Protein AF-A0A7S0RAJ8-F1 (afdb_monomer_lite)

pLDDT: mean 85.37, std 14.45, range [31.2, 98.62]

Structure (mmCIF, N/CA/C/O backbone):
data_AF-A0A7S0RAJ8-F1
#
_entry.id   AF-A0A7S0RAJ8-F1
#
loop_
_atom_site.group_PDB
_atom_site.id
_atom_site.type_symbol
_atom_site.label_atom_id
_atom_site.label_alt_id
_atom_site.label_comp_id
_atom_site.label_asym_id
_atom_site.label_entity_id
_atom_site.label_seq_id
_atom_site.pdbx_PDB_ins_code
_atom_site.Cartn_x
_atom_site.Cartn_y
_atom_site.Cartn_z
_atom_site.occupancy
_atom_site.B_iso_or_equiv
_atom_site.auth_seq_id
_atom_site.auth_comp_id
_atom_site.auth_asym_id
_atom_site.auth_atom_id
_atom_site.pdbx_PDB_model_num
ATOM 1 N N . MET A 1 1 ? -12.291 -31.031 11.682 1.00 34.53 1 MET A N 1
ATOM 2 C CA . MET A 1 1 ? -13.595 -31.138 10.997 1.00 34.53 1 MET A CA 1
ATOM 3 C C . MET A 1 1 ? -14.602 -30.242 11.708 1.00 34.53 1 MET A C 1
ATOM 5 O O . MET A 1 1 ? -15.203 -30.668 12.680 1.00 34.53 1 MET A O 1
ATOM 9 N N . VAL A 1 2 ? -14.742 -28.987 11.273 1.00 31.20 2 VAL A N 1
ATOM 10 C CA . VAL A 1 2 ? -15.948 -28.178 11.531 1.00 31.20 2 VAL A CA 1
ATOM 11 C C . VAL A 1 2 ? -16.591 -28.025 10.159 1.00 31.20 2 VAL A C 1
ATOM 13 O O . VAL A 1 2 ? -16.284 -27.097 9.422 1.00 31.20 2 VAL A O 1
ATOM 16 N N . ALA A 1 3 ? -17.310 -29.070 9.758 1.00 38.75 3 ALA A N 1
ATOM 17 C CA . ALA A 1 3 ? -17.802 -29.277 8.403 1.00 38.75 3 ALA A CA 1
ATOM 18 C C . ALA A 1 3 ? -19.206 -28.671 8.232 1.00 38.75 3 ALA A C 1
ATOM 20 O O . ALA A 1 3 ? -20.048 -28.803 9.119 1.00 38.75 3 ALA A O 1
ATOM 21 N N . GLY A 1 4 ? -19.453 -28.021 7.092 1.00 40.09 4 GLY A N 1
ATOM 22 C CA . GLY A 1 4 ? -20.797 -27.771 6.551 1.00 40.09 4 GLY A CA 1
ATOM 23 C C . GLY A 1 4 ? -21.367 -26.363 6.750 1.00 40.09 4 GLY A C 1
ATOM 24 O O . GLY A 1 4 ? -21.617 -25.659 5.779 1.00 40.09 4 GLY A O 1
ATOM 25 N N . GLY A 1 5 ? -21.551 -25.905 7.992 1.00 51.66 5 GLY A N 1
ATOM 26 C CA . GLY A 1 5 ? -22.474 -24.782 8.255 1.00 51.66 5 GLY A CA 1
ATOM 27 C C . GLY A 1 5 ? -22.057 -23.388 7.750 1.00 51.66 5 GLY A C 1
ATOM 28 O O . GLY A 1 5 ? -22.917 -22.564 7.450 1.00 51.66 5 GLY A O 1
ATOM 29 N N . ARG A 1 6 ? -20.754 -23.082 7.658 1.00 60.41 6 ARG A N 1
ATOM 30 C CA . ARG A 1 6 ? -20.282 -21.761 7.183 1.00 60.41 6 ARG A CA 1
ATOM 31 C C . ARG A 1 6 ? -20.198 -21.671 5.664 1.00 60.41 6 ARG A C 1
ATOM 33 O O . ARG A 1 6 ? -20.529 -20.628 5.113 1.00 60.41 6 ARG A O 1
ATOM 40 N N . GLU A 1 7 ? -19.772 -22.739 5.001 1.00 64.12 7 GLU A N 1
ATOM 41 C CA . GLU A 1 7 ? -19.616 -22.759 3.543 1.00 64.12 7 GLU A CA 1
ATOM 42 C C . GLU A 1 7 ? -20.975 -22.764 2.839 1.00 64.12 7 GLU A C 1
ATOM 44 O O . GLU A 1 7 ? -21.159 -22.017 1.883 1.00 64.12 7 GLU A O 1
ATOM 49 N N . GLU A 1 8 ? -21.965 -23.499 3.356 1.00 68.19 8 GLU A N 1
ATOM 50 C CA . GLU A 1 8 ? -23.332 -23.474 2.817 1.00 68.19 8 GLU A CA 1
ATOM 51 C C . GLU A 1 8 ? -24.003 -22.106 2.976 1.00 68.19 8 GLU A C 1
ATOM 53 O O . GLU A 1 8 ? -24.674 -21.638 2.055 1.00 68.19 8 GLU A O 1
ATOM 58 N N . ALA A 1 9 ? -23.792 -21.436 4.115 1.00 69.88 9 ALA A N 1
ATOM 59 C CA . ALA A 1 9 ? -24.312 -20.093 4.351 1.00 69.88 9 ALA A CA 1
ATOM 60 C C . ALA A 1 9 ? -23.698 -19.071 3.381 1.00 69.88 9 ALA A C 1
ATOM 62 O O . ALA A 1 9 ? -24.423 -18.272 2.791 1.00 69.88 9 ALA A O 1
ATOM 63 N N . VAL A 1 10 ? -22.380 -19.135 3.157 1.00 71.06 10 VAL A N 1
ATOM 64 C CA . VAL A 1 10 ? -21.696 -18.285 2.170 1.00 71.06 10 VAL A CA 1
ATOM 65 C C . VAL A 1 10 ? -22.178 -18.608 0.754 1.00 71.06 10 VAL A C 1
ATOM 67 O O . VAL A 1 10 ? -22.526 -17.697 0.012 1.00 71.06 10 VAL A O 1
ATOM 70 N N . ALA A 1 11 ? -22.288 -19.888 0.388 1.00 73.31 11 ALA A N 1
ATOM 71 C CA . ALA A 1 11 ? -22.775 -20.310 -0.925 1.00 73.31 11 ALA A CA 1
ATOM 72 C C . ALA A 1 11 ? -24.239 -19.922 -1.179 1.00 73.31 11 ALA A C 1
ATOM 74 O O . ALA A 1 11 ? -24.641 -19.751 -2.328 1.00 73.31 11 ALA A O 1
ATOM 75 N N . LYS A 1 12 ? -25.063 -19.817 -0.131 1.00 77.62 12 LYS A N 1
ATOM 76 C CA . LYS A 1 12 ? -26.428 -19.297 -0.234 1.00 77.62 12 LYS A CA 1
ATOM 77 C C . LYS A 1 12 ? -26.417 -17.796 -0.522 1.00 77.62 12 LYS A C 1
ATOM 79 O O . LYS A 1 12 ? -27.015 -17.385 -1.506 1.00 77.62 12 LYS A O 1
ATOM 84 N N . VAL A 1 13 ? -25.674 -17.012 0.263 1.00 77.50 13 VAL A N 1
ATOM 85 C CA . VAL A 1 13 ? -25.549 -15.559 0.050 1.00 77.50 13 VAL A CA 1
ATOM 86 C C . VAL A 1 13 ? -24.996 -15.256 -1.342 1.00 77.50 13 VAL A C 1
ATOM 88 O O . VAL A 1 13 ? -25.559 -14.439 -2.056 1.00 77.50 13 VAL A O 1
ATOM 91 N N . LEU A 1 14 ? -23.952 -15.967 -1.776 1.00 76.69 14 LEU A N 1
ATOM 92 C CA . LEU A 1 14 ? -23.367 -15.790 -3.108 1.00 76.69 14 LEU A CA 1
ATOM 93 C C . LEU A 1 14 ? -24.343 -16.109 -4.249 1.00 76.69 14 LEU A C 1
ATOM 95 O O . LEU A 1 14 ? -24.247 -15.494 -5.303 1.00 76.69 14 LEU A O 1
ATOM 99 N N . ARG A 1 15 ? -25.277 -17.050 -4.050 1.00 79.00 15 ARG A N 1
ATOM 100 C CA . ARG A 1 15 ? -26.335 -17.365 -5.028 1.00 79.00 15 ARG A CA 1
ATOM 101 C C . ARG A 1 15 ? -27.444 -16.315 -5.072 1.00 79.00 15 ARG A C 1
ATOM 103 O O . ARG A 1 15 ? -28.107 -16.197 -6.093 1.00 79.00 15 ARG A O 1
ATOM 110 N N . GLU A 1 16 ? -27.665 -15.608 -3.969 1.00 81.81 16 GLU A N 1
ATOM 111 C CA . GLU A 1 16 ? -28.671 -14.546 -3.848 1.00 81.81 16 GLU A CA 1
ATOM 112 C C . GLU A 1 16 ? -28.136 -13.176 -4.308 1.00 81.81 16 GLU A C 1
ATOM 114 O O . GLU A 1 16 ? -28.919 -12.250 -4.510 1.00 81.81 16 GLU A O 1
ATOM 119 N N . MET A 1 17 ? -26.817 -13.029 -4.486 1.00 79.44 17 MET A N 1
ATOM 120 C CA . MET A 1 17 ? -26.209 -11.815 -5.030 1.00 79.44 17 MET A CA 1
ATOM 121 C C . MET A 1 17 ? -26.399 -11.738 -6.548 1.00 79.44 17 MET A C 1
ATOM 123 O O . MET A 1 17 ? -25.963 -12.618 -7.282 1.00 79.44 17 MET A O 1
ATOM 127 N N . ASP A 1 18 ? -26.960 -10.626 -7.020 1.00 81.06 18 ASP A N 1
ATOM 128 C CA . ASP A 1 18 ? -27.179 -10.352 -8.452 1.00 81.06 18 ASP A CA 1
ATOM 129 C C . ASP A 1 18 ? -25.893 -9.896 -9.183 1.00 81.06 18 ASP A C 1
ATOM 131 O O . ASP A 1 18 ? -25.891 -9.578 -10.371 1.00 81.06 18 ASP A O 1
ATOM 135 N N . THR A 1 19 ? -24.765 -9.848 -8.463 1.00 79.25 19 THR A N 1
ATOM 136 C CA . THR A 1 19 ? -23.469 -9.392 -8.977 1.00 79.25 19 THR A CA 1
ATOM 137 C C . THR A 1 19 ? -22.603 -10.588 -9.387 1.00 79.25 19 THR A C 1
ATOM 139 O O . THR A 1 19 ? -22.174 -11.350 -8.516 1.00 79.25 19 THR A O 1
ATOM 142 N N . PRO A 1 20 ? -22.277 -10.761 -10.682 1.00 81.69 20 PRO A N 1
ATOM 143 C CA . PRO A 1 20 ? -21.360 -11.810 -11.119 1.00 81.69 20 PRO A CA 1
ATOM 144 C C . PRO A 1 20 ? -19.906 -11.492 -10.723 1.00 81.69 20 PRO A C 1
ATOM 146 O O . PRO A 1 20 ? -19.533 -10.332 -10.569 1.00 81.69 20 PRO A O 1
ATOM 149 N N . ASN A 1 21 ? -19.058 -12.525 -10.633 1.00 83.75 21 ASN A N 1
ATOM 150 C CA . ASN A 1 21 ? -17.606 -12.422 -10.390 1.00 83.75 21 ASN A CA 1
ATOM 151 C C . ASN A 1 21 ? -17.217 -11.731 -9.072 1.00 83.75 21 ASN A C 1
ATOM 153 O O . ASN A 1 21 ? -16.452 -10.768 -9.052 1.00 83.75 21 ASN A O 1
ATOM 157 N N . VAL A 1 22 ? -17.721 -12.252 -7.957 1.00 86.06 22 VAL A N 1
ATOM 158 C CA . VAL A 1 22 ? -17.410 -11.745 -6.615 1.00 86.06 22 VAL A CA 1
ATOM 159 C C . VAL A 1 22 ? -16.381 -12.611 -5.894 1.00 86.06 22 VAL A C 1
ATOM 161 O O . VAL A 1 22 ? -16.259 -13.812 -6.141 1.00 86.06 22 VAL A O 1
ATOM 164 N N . VAL A 1 23 ? -15.667 -12.000 -4.950 1.00 86.50 23 VAL A N 1
ATOM 165 C CA . VAL A 1 23 ? -14.781 -12.696 -4.014 1.00 86.50 23 VAL A CA 1
ATOM 166 C C . VAL A 1 23 ? -15.416 -12.662 -2.629 1.00 86.50 23 VAL A C 1
ATOM 168 O O . VAL A 1 23 ? -15.636 -11.591 -2.068 1.00 86.50 23 VAL A O 1
ATOM 171 N N . ALA A 1 24 ? -15.686 -13.834 -2.054 1.00 86.62 24 ALA A N 1
ATOM 172 C CA . ALA A 1 24 ? -16.036 -13.947 -0.642 1.00 86.62 24 ALA A CA 1
ATOM 173 C C . ALA A 1 24 ? -14.755 -14.049 0.192 1.00 86.62 24 ALA A C 1
ATOM 175 O O . ALA A 1 24 ? -13.976 -14.990 0.038 1.00 86.62 24 ALA A O 1
ATOM 176 N N . GLN A 1 25 ? -14.544 -13.091 1.093 1.00 87.88 25 GLN A N 1
ATOM 177 C CA . GLN A 1 25 ? -13.377 -13.045 1.969 1.00 87.88 25 GLN A CA 1
ATOM 178 C C . GLN A 1 25 ? -13.810 -13.055 3.437 1.00 87.88 25 GLN A C 1
ATOM 180 O O . GLN A 1 25 ? -14.786 -12.413 3.828 1.00 87.88 25 GLN A O 1
ATOM 185 N N . HIS A 1 26 ? -13.062 -13.774 4.275 1.00 89.38 26 HIS A N 1
ATOM 186 C CA . HIS A 1 26 ? -13.249 -13.711 5.720 1.00 89.38 26 HIS A CA 1
ATOM 187 C C . HIS A 1 26 ? -12.965 -12.299 6.243 1.00 89.38 26 HIS A C 1
ATOM 189 O O . HIS A 1 26 ? -11.857 -11.787 6.107 1.00 89.38 26 HIS A O 1
ATOM 195 N N . TYR A 1 27 ? -13.956 -11.700 6.901 1.00 90.88 27 TYR A N 1
ATOM 196 C CA . TYR A 1 27 ? -13.822 -10.363 7.467 1.00 90.88 27 TYR A CA 1
ATOM 197 C C . TYR A 1 27 ? -12.883 -10.340 8.683 1.00 90.88 27 TYR A C 1
ATOM 199 O O . TYR A 1 27 ? -13.042 -11.123 9.629 1.00 90.88 27 TYR A O 1
ATOM 207 N N . LEU A 1 28 ? -11.950 -9.384 8.704 1.00 92.75 28 LEU A N 1
ATOM 208 C CA . LEU A 1 28 ? -11.059 -9.154 9.839 1.00 92.75 28 LEU A CA 1
ATOM 209 C C . LEU A 1 28 ? -11.818 -8.486 10.998 1.00 92.75 28 LEU A C 1
ATOM 211 O O . LEU A 1 28 ? -11.853 -7.268 11.135 1.00 92.75 28 LEU A O 1
ATOM 215 N N . ALA A 1 29 ? -12.446 -9.302 11.848 1.00 92.62 29 ALA A N 1
ATOM 216 C CA . ALA A 1 29 ? -13.352 -8.830 12.900 1.00 92.62 29 ALA A CA 1
ATOM 217 C C . ALA A 1 29 ? -12.664 -8.214 14.135 1.00 92.62 29 ALA A C 1
ATOM 219 O O . ALA A 1 29 ? -13.340 -7.596 14.962 1.00 92.62 29 ALA A O 1
ATOM 220 N N . ARG A 1 30 ? -11.350 -8.404 14.293 1.00 95.31 30 ARG A N 1
ATOM 221 C CA . ARG A 1 30 ? -10.543 -7.840 15.391 1.00 95.31 30 ARG A CA 1
ATOM 222 C C . ARG A 1 30 ? -9.353 -7.058 14.815 1.00 95.31 30 ARG A C 1
ATOM 224 O O . ARG A 1 30 ? -8.220 -7.506 14.990 1.00 95.31 30 ARG A O 1
ATOM 231 N N . PRO A 1 31 ? -9.604 -5.965 14.073 1.00 96.69 31 PRO A N 1
ATOM 232 C CA . PRO A 1 31 ? -8.532 -5.123 13.565 1.00 96.69 31 PRO A CA 1
ATOM 233 C C . PRO A 1 31 ? -7.837 -4.407 14.728 1.00 96.69 31 PRO A C 1
ATOM 235 O O . PRO A 1 31 ? -8.425 -4.232 15.802 1.00 96.69 31 PRO A O 1
ATOM 238 N N . LEU A 1 32 ? -6.597 -3.987 14.508 1.00 97.12 32 LEU A N 1
ATOM 239 C CA . LEU A 1 32 ? -5.997 -2.946 15.328 1.00 97.12 32 LEU A CA 1
ATOM 240 C C . LEU A 1 32 ? -6.758 -1.631 15.104 1.00 97.12 32 LEU A C 1
ATOM 242 O O . LEU A 1 32 ? -7.265 -1.386 14.009 1.00 97.12 32 LEU A O 1
ATOM 246 N N . LEU A 1 33 ? -6.853 -0.802 16.141 1.00 95.69 33 LEU A N 1
ATOM 247 C CA . LEU A 1 33 ? -7.598 0.453 16.101 1.00 95.69 33 LEU A CA 1
ATOM 248 C C . LEU A 1 33 ? -6.690 1.624 16.465 1.00 95.69 33 LEU A C 1
ATOM 250 O O . LEU A 1 33 ? -5.896 1.511 17.394 1.00 95.69 33 LEU A O 1
ATOM 254 N N . VAL A 1 34 ? -6.893 2.754 15.796 1.00 93.12 34 VAL A N 1
ATOM 255 C CA . VAL A 1 34 ? -6.299 4.051 16.145 1.00 93.12 34 VAL A CA 1
ATOM 256 C C . VAL A 1 34 ? -7.405 4.901 16.755 1.00 93.12 34 VAL A C 1
ATOM 258 O O . VAL A 1 34 ? -8.435 5.110 16.122 1.00 93.12 34 VAL A O 1
ATOM 261 N N . HIS A 1 35 ? -7.259 5.306 18.018 1.00 91.12 35 HIS A N 1
ATOM 262 C CA . HIS A 1 35 ? -8.282 6.064 18.766 1.00 91.12 35 HIS A CA 1
ATOM 263 C C . HIS A 1 35 ? -9.707 5.455 18.732 1.00 91.12 35 HIS A C 1
ATOM 265 O O . HIS A 1 35 ? -10.714 6.147 18.882 1.00 91.12 35 HIS A O 1
ATOM 271 N N . GLY A 1 36 ? -9.807 4.130 18.567 1.00 92.69 36 GLY A N 1
ATOM 272 C CA . GLY A 1 36 ? -11.078 3.405 18.453 1.00 92.69 36 GLY A CA 1
ATOM 273 C C . GLY A 1 36 ? -11.645 3.307 17.032 1.00 92.69 36 GLY A C 1
ATOM 274 O O . GLY A 1 36 ? -12.705 2.710 16.855 1.00 92.69 36 GLY A O 1
ATOM 275 N N . TYR A 1 37 ? -10.950 3.827 16.024 1.00 93.31 37 TYR A N 1
ATOM 276 C CA . TYR A 1 37 ? -11.322 3.753 14.613 1.00 93.31 37 TYR A CA 1
ATOM 277 C C . TYR A 1 37 ? -10.546 2.649 13.896 1.00 93.31 37 TYR A C 1
ATOM 279 O O . TYR A 1 37 ? -9.370 2.396 14.174 1.00 93.31 37 TYR A O 1
ATOM 287 N N . LYS A 1 38 ? -11.220 1.972 12.962 1.00 95.38 38 LYS A N 1
ATOM 288 C CA . LYS A 1 38 ? -10.578 1.012 12.060 1.00 95.38 38 LYS A CA 1
ATOM 289 C C . LYS A 1 38 ? -9.730 1.777 11.044 1.00 95.38 38 LYS A C 1
ATOM 291 O O . LYS A 1 38 ? -10.116 2.861 10.619 1.00 95.38 38 LYS A O 1
ATOM 296 N N . PHE A 1 39 ? -8.607 1.203 10.635 1.00 96.00 39 PHE A N 1
ATOM 297 C CA . PHE A 1 39 ? -7.769 1.783 9.595 1.00 96.00 39 PHE A CA 1
ATOM 298 C C . PHE A 1 39 ? -7.151 0.705 8.705 1.00 96.00 39 PHE A C 1
ATOM 300 O O . PHE A 1 39 ? -7.097 -0.473 9.068 1.00 96.00 39 PHE A O 1
ATOM 307 N N . ASP A 1 40 ? -6.676 1.126 7.540 1.00 97.00 40 ASP A N 1
ATOM 308 C CA . ASP A 1 40 ? -5.739 0.359 6.728 1.00 97.00 40 ASP A CA 1
ATOM 309 C C . ASP A 1 40 ? -4.540 1.226 6.332 1.00 97.00 40 ASP A C 1
ATOM 311 O O . ASP A 1 40 ? -4.534 2.439 6.547 1.00 97.00 40 ASP A O 1
ATOM 315 N N . MET A 1 41 ? -3.529 0.586 5.755 1.00 97.75 41 MET A N 1
ATOM 316 C CA . MET A 1 41 ? -2.347 1.231 5.206 1.00 97.75 41 MET A CA 1
ATOM 317 C C . MET A 1 41 ? -2.305 1.023 3.695 1.00 97.75 41 MET A C 1
ATOM 319 O O . MET A 1 41 ? -2.271 -0.115 3.223 1.00 97.75 41 MET A O 1
ATOM 323 N N . ARG A 1 42 ? -2.227 2.125 2.951 1.00 97.88 42 ARG A N 1
ATOM 324 C CA . ARG A 1 42 ? -1.787 2.176 1.558 1.00 97.88 42 ARG A CA 1
ATOM 325 C C . ARG A 1 42 ? -0.270 2.312 1.533 1.00 97.88 42 ARG A C 1
ATOM 327 O O . ARG A 1 42 ? 0.263 3.367 1.875 1.00 97.88 42 ARG A O 1
ATOM 334 N N . ILE A 1 43 ? 0.397 1.265 1.071 1.00 98.25 43 ILE A N 1
ATOM 335 C CA . ILE A 1 43 ? 1.850 1.203 0.917 1.00 98.25 43 ILE A CA 1
ATOM 336 C C . ILE A 1 43 ? 2.185 1.188 -0.569 1.00 98.25 43 ILE A C 1
ATOM 338 O O . ILE A 1 43 ? 1.613 0.404 -1.328 1.00 98.25 43 ILE A O 1
ATOM 342 N N . TYR A 1 44 ? 3.106 2.049 -0.991 1.00 98.56 44 TYR A N 1
ATOM 343 C CA . TYR A 1 44 ? 3.541 2.107 -2.382 1.00 98.56 44 TYR A CA 1
ATOM 344 C C . TYR A 1 44 ? 4.757 1.209 -2.598 1.00 98.56 44 TYR A C 1
ATOM 346 O O . TYR A 1 44 ? 5.733 1.265 -1.851 1.00 98.56 44 TYR A O 1
ATOM 354 N N . VAL A 1 45 ? 4.687 0.363 -3.621 1.00 98.62 45 VAL A N 1
ATOM 355 C CA . VAL A 1 45 ? 5.729 -0.608 -3.954 1.00 98.62 45 VAL A CA 1
ATOM 356 C C . VAL A 1 45 ? 6.089 -0.448 -5.424 1.00 98.62 45 VAL A C 1
ATOM 358 O O . VAL A 1 45 ? 5.251 -0.668 -6.291 1.00 98.62 45 VAL A O 1
ATOM 361 N N . LEU A 1 46 ? 7.335 -0.086 -5.713 1.00 98.44 46 LEU A N 1
ATOM 362 C CA . LEU A 1 46 ? 7.870 -0.028 -7.069 1.00 98.44 46 LEU A CA 1
ATOM 363 C C . LEU A 1 46 ? 8.464 -1.387 -7.442 1.00 98.44 46 LEU A C 1
ATOM 365 O O . LEU A 1 46 ? 9.452 -1.829 -6.853 1.00 98.44 46 LEU A O 1
ATOM 369 N N . VAL A 1 47 ? 7.901 -2.027 -8.463 1.00 98.06 47 VAL A N 1
ATOM 370 C CA . VAL A 1 47 ? 8.529 -3.160 -9.148 1.00 98.06 47 VAL A CA 1
ATOM 371 C C . VAL A 1 47 ? 9.296 -2.597 -10.335 1.00 98.06 47 VAL A C 1
ATOM 373 O O . VAL A 1 47 ? 8.702 -2.199 -11.332 1.00 98.06 47 VAL A O 1
ATOM 376 N N . LEU A 1 48 ? 10.620 -2.528 -10.212 1.00 96.38 48 LEU A N 1
ATOM 377 C CA . LEU A 1 48 ? 11.499 -1.942 -11.227 1.00 96.38 48 LEU A CA 1
ATOM 378 C C . LEU A 1 48 ? 11.938 -2.965 -12.288 1.00 96.38 48 LEU A C 1
ATOM 380 O O . LEU A 1 48 ? 12.309 -2.602 -13.398 1.00 96.38 48 LEU A O 1
ATOM 384 N N . SER A 1 49 ? 11.936 -4.247 -11.930 1.00 96.06 49 SER A N 1
ATOM 385 C CA . SER A 1 49 ? 12.201 -5.354 -12.846 1.00 96.06 49 SER A CA 1
ATOM 386 C C . SER A 1 49 ? 11.584 -6.631 -12.293 1.00 96.06 49 SER A C 1
ATOM 388 O O . SER A 1 49 ? 11.525 -6.813 -11.075 1.00 96.06 49 SER A O 1
ATOM 390 N N . CYS A 1 50 ? 11.143 -7.531 -13.173 1.00 95.12 50 CYS A N 1
ATOM 391 C CA . CYS A 1 50 ? 10.698 -8.874 -12.798 1.00 95.12 50 CYS A CA 1
ATOM 392 C C . CYS A 1 50 ? 11.752 -9.962 -13.077 1.00 95.12 50 CYS A C 1
ATOM 394 O O . CYS A 1 50 ? 11.577 -11.098 -12.631 1.00 95.12 50 CYS A O 1
ATOM 396 N N . ASP A 1 51 ? 12.845 -9.637 -13.778 1.00 92.94 51 ASP A N 1
ATOM 397 C CA . ASP A 1 51 ? 13.890 -10.585 -14.180 1.00 92.94 51 ASP A CA 1
ATOM 398 C C . ASP A 1 51 ? 15.232 -9.862 -14.442 1.00 92.94 51 ASP A C 1
ATOM 400 O O . ASP A 1 51 ? 15.484 -9.431 -15.566 1.00 92.94 51 ASP A O 1
ATOM 404 N N . PRO A 1 52 ? 16.103 -9.718 -13.422 1.00 93.94 52 PRO A N 1
ATOM 405 C CA . PRO A 1 52 ? 15.929 -10.181 -12.043 1.00 93.94 52 PRO A CA 1
ATOM 406 C C . PRO A 1 52 ? 14.889 -9.352 -11.277 1.00 93.94 52 PRO A C 1
ATOM 408 O O . PRO A 1 52 ? 14.802 -8.142 -11.457 1.00 93.94 52 PRO A O 1
ATOM 411 N N . LEU A 1 53 ? 14.139 -9.981 -10.365 1.00 96.12 53 LEU A N 1
ATOM 412 C CA . LEU A 1 53 ? 13.157 -9.271 -9.540 1.00 96.12 53 LEU A CA 1
ATOM 413 C C . LEU A 1 53 ? 13.836 -8.160 -8.719 1.00 96.12 53 LEU A C 1
ATOM 415 O O . LEU A 1 53 ? 14.687 -8.442 -7.873 1.00 96.12 53 LEU A O 1
ATOM 419 N N . ARG A 1 54 ? 13.444 -6.904 -8.955 1.00 97.00 54 ARG A N 1
ATOM 420 C CA . ARG A 1 54 ? 13.890 -5.728 -8.198 1.00 97.00 54 ARG A CA 1
ATOM 421 C C . ARG A 1 54 ? 12.689 -4.943 -7.702 1.00 97.00 54 ARG A C 1
ATOM 423 O O . ARG A 1 54 ? 11.890 -4.458 -8.499 1.00 97.00 54 ARG A O 1
ATOM 430 N N . VAL A 1 55 ? 12.591 -4.824 -6.383 1.00 97.88 55 VAL A N 1
ATOM 431 C CA . VAL A 1 55 ? 11.436 -4.255 -5.687 1.00 97.88 55 VAL A CA 1
ATOM 432 C C . VAL A 1 55 ? 11.922 -3.215 -4.690 1.00 97.88 55 VAL A C 1
ATOM 434 O O . VAL A 1 55 ? 12.874 -3.469 -3.954 1.00 97.88 55 VAL A O 1
ATOM 437 N N . PHE A 1 56 ? 11.242 -2.077 -4.649 1.00 98.25 56 PHE A N 1
ATOM 438 C CA . PHE A 1 56 ? 11.446 -1.019 -3.669 1.00 98.25 56 PHE A CA 1
ATOM 439 C C . PHE A 1 56 ? 10.120 -0.754 -2.966 1.00 98.25 56 PHE A C 1
ATOM 441 O O . PHE A 1 56 ? 9.077 -0.672 -3.610 1.00 98.25 56 PHE A O 1
ATOM 448 N N . ILE A 1 57 ? 10.151 -0.643 -1.645 1.00 98.25 57 ILE A N 1
ATOM 449 C CA . ILE A 1 57 ? 8.986 -0.270 -0.844 1.00 98.25 57 ILE A CA 1
ATOM 450 C C . ILE A 1 57 ? 9.217 1.173 -0.424 1.00 98.25 57 ILE A C 1
ATOM 452 O O . ILE A 1 57 ? 10.259 1.473 0.158 1.00 98.25 57 ILE A O 1
ATOM 456 N N . PHE A 1 58 ? 8.283 2.057 -0.757 1.00 97.88 58 PHE A N 1
ATOM 457 C CA . PHE A 1 58 ? 8.389 3.457 -0.384 1.00 97.88 58 PHE A CA 1
ATOM 458 C C . PHE A 1 58 ? 8.273 3.586 1.138 1.00 97.88 58 PHE A C 1
ATOM 460 O O . PHE A 1 58 ? 7.445 2.918 1.759 1.00 97.88 58 PHE A O 1
ATOM 467 N N . HIS A 1 59 ? 9.138 4.402 1.742 1.00 93.06 59 HIS A N 1
ATOM 468 C CA . HIS A 1 59 ? 9.170 4.567 3.199 1.00 93.06 59 HIS A CA 1
ATOM 469 C C . HIS A 1 59 ? 7.906 5.237 3.737 1.00 93.06 59 HIS A C 1
ATOM 471 O O . HIS A 1 59 ? 7.525 4.993 4.878 1.00 93.06 59 HIS A O 1
ATOM 477 N N . GLU A 1 60 ? 7.251 6.041 2.902 1.00 95.19 60 GLU A N 1
ATOM 478 C CA . GLU A 1 60 ? 5.997 6.697 3.230 1.00 95.19 60 GLU A CA 1
ATOM 479 C C . GLU A 1 60 ? 4.781 6.048 2.565 1.00 95.19 60 GLU A C 1
ATOM 481 O O . GLU A 1 60 ? 4.866 5.226 1.647 1.00 95.19 60 GLU A O 1
ATOM 486 N N . GLY A 1 61 ? 3.607 6.423 3.060 1.00 95.50 61 GLY A N 1
ATOM 487 C CA . GLY A 1 61 ? 2.331 5.888 2.613 1.00 95.50 61 GLY A CA 1
ATOM 488 C C . GLY A 1 61 ? 1.167 6.580 3.303 1.00 95.50 61 GLY A C 1
ATOM 489 O O . GLY A 1 61 ? 1.336 7.586 3.983 1.00 95.50 61 GLY A O 1
ATOM 490 N N . LEU A 1 62 ? -0.036 6.042 3.124 1.00 95.25 62 LEU A N 1
ATOM 491 C CA . LEU A 1 62 ? -1.239 6.629 3.714 1.00 95.25 62 LEU A CA 1
ATOM 492 C C . LEU A 1 62 ? -1.889 5.636 4.664 1.00 95.25 62 LEU A C 1
ATOM 494 O O . LEU A 1 62 ? -2.342 4.580 4.227 1.00 95.25 62 LEU A O 1
ATOM 498 N N . ALA A 1 63 ? -2.010 5.993 5.935 1.00 95.25 63 ALA A N 1
ATOM 499 C CA . ALA A 1 63 ? -2.940 5.330 6.833 1.00 95.25 63 ALA A CA 1
ATOM 500 C C . ALA A 1 63 ? -4.322 5.982 6.678 1.00 95.25 63 ALA A C 1
ATOM 502 O O . ALA A 1 63 ? -4.486 7.188 6.879 1.00 95.25 63 ALA A O 1
ATOM 503 N N . ARG A 1 64 ? -5.315 5.191 6.264 1.00 93.88 64 ARG A N 1
ATOM 504 C CA . ARG A 1 64 ? -6.691 5.645 6.018 1.00 93.88 64 ARG A CA 1
ATOM 505 C C . ARG A 1 64 ? -7.562 5.211 7.182 1.00 93.88 64 ARG A C 1
ATOM 507 O O . ARG A 1 64 ? -7.792 4.015 7.362 1.00 93.88 64 ARG A O 1
ATOM 514 N N . ILE A 1 65 ? -8.019 6.177 7.966 1.00 93.06 65 ILE A N 1
ATOM 515 C CA . ILE A 1 65 ? -8.752 5.949 9.209 1.00 93.06 65 ILE A CA 1
ATOM 516 C C . ILE A 1 65 ? -10.243 6.169 8.935 1.00 93.06 65 ILE A C 1
ATOM 518 O O . ILE A 1 65 ? -10.638 7.148 8.302 1.00 93.06 65 ILE A O 1
ATOM 522 N N . CYS A 1 66 ? -11.072 5.227 9.378 1.00 90.38 66 CYS A N 1
ATOM 523 C CA . CYS A 1 66 ? -12.527 5.333 9.328 1.00 90.38 66 CYS A CA 1
ATOM 524 C C . CYS A 1 66 ? -13.028 6.541 10.130 1.00 90.38 66 CYS A C 1
ATOM 526 O O . CYS A 1 66 ? -12.409 6.939 11.112 1.00 90.38 66 CYS A O 1
ATOM 528 N N . THR A 1 67 ? -14.193 7.072 9.767 1.00 86.19 67 THR A N 1
ATOM 529 C CA . THR A 1 67 ? -14.792 8.230 10.455 1.00 86.19 67 THR A CA 1
ATOM 530 C C . THR A 1 67 ? -15.781 7.848 11.556 1.00 86.19 67 THR A C 1
ATOM 532 O O . THR A 1 67 ? -16.250 8.717 12.278 1.00 86.19 67 THR A O 1
ATOM 535 N N . GLU A 1 68 ? -16.079 6.555 11.719 1.00 86.75 68 GLU A N 1
ATOM 536 C CA . GLU A 1 68 ? -16.940 6.024 12.784 1.00 86.75 68 GLU A CA 1
ATOM 537 C C . GLU A 1 68 ? -16.193 5.035 13.680 1.00 86.75 68 GLU A C 1
ATOM 539 O O . GLU A 1 68 ? -15.426 4.188 13.202 1.00 86.75 68 GLU A O 1
ATOM 544 N N . LYS A 1 69 ? -16.451 5.100 14.994 1.00 91.25 69 LYS A N 1
ATOM 545 C CA . LYS A 1 69 ? -15.811 4.202 15.965 1.00 91.25 69 LYS A CA 1
ATOM 546 C C . LYS A 1 69 ? -16.151 2.752 15.663 1.00 91.25 69 LYS A C 1
ATOM 548 O O . LYS A 1 69 ? -17.310 2.384 15.492 1.00 91.25 69 LYS A O 1
ATOM 553 N N . TYR A 1 70 ? -15.132 1.905 15.666 1.00 93.25 70 TYR A N 1
ATOM 554 C CA . TYR A 1 70 ? -15.286 0.507 15.326 1.00 93.25 70 TYR A CA 1
ATOM 555 C C . TYR A 1 70 ? -16.058 -0.264 16.399 1.00 93.25 70 TYR A C 1
ATOM 557 O O . TYR A 1 70 ? -15.704 -0.281 17.578 1.00 93.25 70 TYR A O 1
ATOM 565 N N . SER A 1 71 ? -17.066 -1.003 15.952 1.00 91.44 71 SER A N 1
ATOM 566 C CA . SER A 1 71 ? -17.711 -2.068 16.706 1.00 91.44 71 SER A CA 1
ATOM 567 C C . SER A 1 71 ? -17.603 -3.366 15.917 1.00 91.44 71 SER A C 1
ATOM 569 O O . SER A 1 71 ? -17.554 -3.367 14.688 1.00 91.44 71 SER A O 1
ATOM 571 N N . LYS A 1 72 ? -17.547 -4.505 16.611 1.00 89.19 72 LYS A N 1
ATOM 572 C CA . LYS A 1 72 ? -17.507 -5.810 15.941 1.00 89.19 72 LYS A CA 1
ATOM 573 C C . LYS A 1 72 ? -18.772 -5.981 15.078 1.00 89.19 72 LYS A C 1
ATOM 575 O O . LYS A 1 72 ? -19.843 -5.598 15.552 1.00 89.19 72 LYS A O 1
ATOM 580 N N . PRO A 1 73 ? -18.680 -6.593 13.881 1.00 87.31 73 PRO A N 1
ATOM 581 C CA . PRO A 1 73 ? -19.843 -6.828 13.037 1.00 87.31 73 PRO A CA 1
ATOM 582 C C . PRO A 1 73 ? -20.965 -7.562 13.774 1.00 87.31 73 PRO A C 1
ATOM 584 O O . PRO A 1 73 ? -20.736 -8.590 14.423 1.00 87.31 73 PRO A O 1
ATOM 587 N N . LYS A 1 74 ? -22.166 -7.014 13.649 1.00 86.44 74 LYS A N 1
ATOM 588 C CA . LYS A 1 74 ? -23.447 -7.478 14.174 1.00 86.44 74 LYS A CA 1
ATOM 589 C C . LYS A 1 74 ? -24.524 -7.179 13.120 1.00 86.44 74 LYS A C 1
ATOM 591 O O . LYS A 1 74 ? -24.336 -6.269 12.317 1.00 86.44 74 LYS A O 1
ATOM 596 N N . PRO A 1 75 ? -25.655 -7.903 13.102 1.00 83.69 75 PRO A N 1
ATOM 597 C CA . PRO A 1 75 ? -26.691 -7.701 12.084 1.00 83.69 75 PRO A CA 1
ATOM 598 C C . PRO A 1 75 ? -27.184 -6.251 11.937 1.00 83.69 75 PRO A C 1
ATOM 600 O O . PRO A 1 75 ? -27.574 -5.852 10.847 1.00 83.69 75 PRO A O 1
ATOM 603 N N . ASP A 1 76 ? -27.134 -5.466 13.011 1.00 84.06 76 ASP A N 1
ATOM 604 C CA . ASP A 1 76 ? -27.586 -4.075 13.085 1.00 84.06 76 ASP A CA 1
ATOM 605 C C . ASP A 1 76 ? -26.548 -3.037 12.621 1.00 84.06 76 ASP A C 1
ATOM 607 O O . ASP A 1 76 ? -26.927 -1.904 12.337 1.00 84.06 76 ASP A O 1
ATOM 611 N N . ASN A 1 77 ? -25.260 -3.392 12.510 1.00 83.50 77 ASN A N 1
ATOM 612 C CA . ASN A 1 77 ? -24.197 -2.450 12.128 1.00 83.50 77 ASN A CA 1
ATOM 613 C C . ASN A 1 77 ? -23.518 -2.747 10.782 1.00 83.50 77 ASN A C 1
ATOM 615 O O . ASN A 1 77 ? -22.749 -1.917 10.305 1.00 83.50 77 ASN A O 1
ATOM 619 N N . LEU A 1 78 ? -23.841 -3.867 10.123 1.00 80.94 78 LEU A N 1
ATOM 620 C CA . LEU A 1 78 ? -23.250 -4.238 8.827 1.00 80.94 78 LEU A CA 1
ATOM 621 C C . LEU A 1 78 ? -23.479 -3.192 7.724 1.00 80.94 78 LEU A C 1
ATOM 623 O O . LEU A 1 78 ? -22.664 -3.087 6.811 1.00 80.94 78 LEU A O 1
ATOM 627 N N . ALA A 1 79 ? -24.561 -2.413 7.813 1.00 80.12 79 ALA A N 1
ATOM 628 C CA . ALA A 1 79 ? -24.870 -1.341 6.868 1.00 80.12 79 ALA A CA 1
ATOM 629 C C . ALA A 1 79 ? -24.074 -0.043 7.120 1.00 80.12 79 ALA A C 1
ATOM 631 O O . ALA A 1 79 ? -24.075 0.850 6.273 1.00 80.12 79 ALA A O 1
ATOM 632 N N . VAL A 1 80 ? -23.381 0.084 8.261 1.00 80.69 80 VAL A N 1
ATOM 633 C CA . VAL A 1 80 ? -22.625 1.291 8.631 1.00 80.69 80 VAL A CA 1
ATOM 634 C C . VAL A 1 80 ? -21.268 1.282 7.923 1.00 80.69 80 VAL A C 1
ATOM 636 O O . VAL A 1 80 ? -20.228 0.941 8.492 1.00 80.69 80 VAL A O 1
ATOM 639 N N . ALA A 1 81 ? -21.278 1.651 6.641 1.00 78.25 81 ALA A N 1
ATOM 640 C CA . ALA A 1 81 ? -20.107 1.593 5.767 1.00 78.25 81 ALA A CA 1
ATOM 641 C C . ALA A 1 81 ? -18.896 2.360 6.328 1.00 78.25 81 ALA A C 1
ATOM 643 O O . ALA A 1 81 ? -17.790 1.828 6.318 1.00 78.25 81 ALA A O 1
ATOM 644 N N . TYR A 1 82 ? -19.108 3.552 6.896 1.00 78.94 82 TYR A N 1
ATOM 645 C CA . TYR A 1 82 ? -18.057 4.411 7.465 1.00 78.94 82 TYR A CA 1
ATOM 646 C C . TYR A 1 82 ? -17.304 3.805 8.663 1.00 78.94 82 TYR A C 1
ATOM 648 O O . TYR A 1 82 ? -16.246 4.294 9.040 1.00 78.94 82 TYR A O 1
ATOM 656 N N . MET A 1 83 ? -17.826 2.733 9.268 1.00 83.88 83 MET A N 1
ATOM 657 C CA . MET A 1 83 ? -17.177 2.000 10.363 1.00 83.88 83 MET A CA 1
ATOM 658 C C . MET A 1 83 ? -16.321 0.835 9.849 1.00 83.88 83 MET A C 1
ATOM 660 O O . MET A 1 83 ? -15.305 0.463 10.445 1.00 83.88 83 MET A O 1
ATOM 664 N N . HIS A 1 84 ? -16.761 0.206 8.760 1.00 85.19 84 HIS A N 1
ATOM 665 C CA . HIS A 1 84 ? -16.226 -1.069 8.286 1.00 85.19 84 HIS A CA 1
ATOM 666 C C . HIS A 1 84 ? -15.361 -0.943 7.032 1.00 85.19 84 HIS A C 1
ATOM 668 O O . HIS A 1 84 ? -14.478 -1.785 6.834 1.00 85.19 84 HIS A O 1
ATOM 674 N N . LEU A 1 85 ? -15.576 0.098 6.227 1.00 83.19 85 LEU A N 1
ATOM 675 C CA . LEU A 1 85 ? -14.838 0.393 5.006 1.00 83.19 85 LEU A CA 1
ATOM 676 C C . LEU A 1 85 ? -13.933 1.598 5.236 1.00 83.19 85 LEU A C 1
ATOM 678 O O . LEU A 1 85 ? -14.392 2.694 5.533 1.00 83.19 85 LEU A O 1
ATOM 682 N N . THR A 1 86 ? -12.640 1.383 5.057 1.00 75.88 86 THR A N 1
ATOM 683 C CA . THR A 1 86 ? -11.557 2.359 5.245 1.00 75.88 86 THR A CA 1
ATOM 684 C C . THR A 1 86 ? -11.293 3.190 3.989 1.00 75.88 86 THR A C 1
ATOM 686 O O . THR A 1 86 ? -10.520 4.147 4.013 1.00 75.88 86 THR A O 1
ATOM 689 N N . ASN A 1 87 ? -11.940 2.861 2.864 1.00 81.75 87 ASN A N 1
ATOM 690 C CA . ASN A 1 87 ? -11.744 3.553 1.597 1.00 81.75 87 ASN A CA 1
ATOM 691 C C . ASN A 1 87 ? -12.030 5.055 1.740 1.00 81.75 87 ASN A C 1
ATOM 693 O O . ASN A 1 87 ? -13.111 5.469 2.168 1.00 81.75 87 ASN A O 1
ATOM 697 N N . TYR A 1 88 ? -11.079 5.875 1.292 1.00 73.69 88 TYR A N 1
ATOM 698 C CA . TYR A 1 88 ? -11.211 7.334 1.288 1.00 73.69 88 TYR A CA 1
ATOM 699 C C . TYR A 1 88 ? -12.451 7.808 0.513 1.00 73.69 88 TYR A C 1
ATOM 701 O O . TYR A 1 88 ? -13.166 8.689 0.974 1.00 73.69 88 TYR A O 1
ATOM 709 N N . ALA A 1 89 ? -12.755 7.181 -0.630 1.00 65.56 89 ALA A N 1
ATOM 710 C CA . ALA A 1 89 ? -13.916 7.529 -1.452 1.00 65.56 89 ALA A CA 1
ATOM 711 C C . ALA A 1 89 ? -15.257 7.379 -0.712 1.00 65.56 89 ALA A C 1
ATOM 713 O O . ALA A 1 89 ? -16.210 8.075 -1.050 1.00 65.56 89 ALA A O 1
ATOM 714 N N . VAL A 1 90 ? -15.317 6.504 0.297 1.00 71.19 90 VAL A N 1
ATOM 715 C CA . VAL A 1 90 ? -16.480 6.363 1.175 1.00 71.19 90 VAL A CA 1
ATOM 716 C C . VAL A 1 90 ? -16.406 7.449 2.247 1.00 71.19 90 VAL A C 1
ATOM 718 O O . VAL A 1 90 ? -17.229 8.360 2.246 1.00 71.19 90 VAL A O 1
ATOM 721 N N . ASN A 1 91 ? -15.369 7.420 3.087 1.00 76.44 91 ASN A N 1
ATOM 722 C CA . ASN A 1 91 ? -15.267 8.252 4.290 1.00 76.44 91 ASN A CA 1
ATOM 723 C C . ASN A 1 91 ? -15.220 9.763 4.036 1.00 76.44 91 ASN A C 1
ATOM 725 O O . ASN A 1 91 ? -15.695 10.512 4.878 1.00 76.44 91 ASN A O 1
ATOM 729 N N . LYS A 1 92 ? -14.735 10.229 2.877 1.00 72.81 92 LYS A N 1
ATOM 730 C CA . LYS A 1 92 ? -14.671 11.668 2.560 1.00 72.81 92 LYS A CA 1
ATOM 731 C C . LYS A 1 92 ? -16.033 12.374 2.531 1.00 72.81 92 LYS A C 1
ATOM 733 O O . LYS A 1 92 ? -16.076 13.596 2.543 1.00 72.81 92 LYS A O 1
ATOM 738 N N . HIS A 1 93 ? -17.125 11.615 2.424 1.00 74.00 93 HIS A N 1
ATOM 739 C CA . HIS A 1 93 ? -18.489 12.146 2.402 1.00 74.00 93 HIS A CA 1
ATOM 740 C C . HIS A 1 93 ? -19.169 12.113 3.780 1.00 74.00 93 HIS A C 1
ATOM 742 O O . HIS A 1 93 ? -20.318 12.529 3.881 1.00 74.00 93 HIS A O 1
ATOM 748 N N . ASN A 1 94 ? -18.514 11.579 4.817 1.00 75.81 94 ASN A N 1
ATOM 749 C CA . ASN A 1 94 ? -19.050 11.597 6.177 1.00 75.81 94 ASN A CA 1
ATOM 750 C C . ASN A 1 94 ? -18.799 12.978 6.813 1.00 75.81 94 ASN A C 1
ATOM 752 O O . ASN A 1 94 ? -17.721 13.546 6.655 1.00 75.81 94 ASN A O 1
ATOM 756 N N . GLU A 1 95 ? -19.779 13.498 7.553 1.00 71.69 95 GLU A N 1
ATOM 757 C CA . GLU A 1 95 ? -19.687 14.770 8.285 1.00 71.69 95 GLU A CA 1
ATOM 758 C C . GLU A 1 95 ? -18.571 14.773 9.349 1.00 71.69 95 GLU A C 1
ATOM 760 O O . GLU A 1 95 ? -18.030 15.824 9.679 1.00 71.69 95 GLU A O 1
ATOM 765 N N . HIS A 1 96 ? -18.183 13.597 9.850 1.00 75.19 96 HIS A N 1
ATOM 766 C CA . HIS A 1 96 ? -17.085 13.394 10.798 1.00 75.19 96 HIS A CA 1
ATOM 767 C C . HIS A 1 96 ? -15.704 13.268 10.136 1.00 75.19 96 HIS A C 1
ATOM 769 O O . HIS A 1 96 ? -14.719 12.991 10.819 1.00 75.19 96 HIS A O 1
ATOM 775 N N . PHE A 1 97 ? -15.599 13.444 8.815 1.00 72.44 97 PHE A N 1
ATOM 776 C CA . PHE A 1 97 ? -14.308 13.424 8.136 1.00 72.44 97 PHE A CA 1
ATOM 777 C C . PHE A 1 97 ? -13.469 14.653 8.497 1.00 72.44 97 PHE A C 1
ATOM 779 O O . PHE A 1 97 ? -13.854 15.791 8.227 1.00 72.44 97 PHE A O 1
ATOM 786 N N . VAL A 1 98 ? -12.272 14.416 9.035 1.00 75.75 98 VAL A N 1
ATOM 787 C CA . VAL A 1 98 ? -11.318 15.478 9.369 1.00 75.75 98 VAL A CA 1
ATOM 788 C C . VAL A 1 98 ? -10.151 15.418 8.389 1.00 75.75 98 VAL A C 1
ATOM 790 O O . VAL A 1 98 ? -9.346 14.482 8.395 1.00 75.75 98 VAL A O 1
ATOM 793 N N . ALA A 1 99 ? -10.067 16.420 7.513 1.00 70.31 99 ALA A N 1
ATOM 794 C CA . ALA A 1 99 ? -8.979 16.541 6.552 1.00 70.31 99 ALA A CA 1
ATOM 795 C C . ALA A 1 99 ? -7.676 16.948 7.253 1.00 70.31 99 ALA A C 1
ATOM 797 O O . ALA A 1 99 ? -7.648 17.923 8.000 1.00 70.31 99 ALA A O 1
ATOM 798 N N . ASN A 1 100 ? -6.582 16.244 6.956 1.00 68.81 100 ASN A N 1
ATOM 799 C CA . ASN A 1 100 ? -5.257 16.686 7.374 1.00 68.81 100 ASN A CA 1
ATOM 800 C C . ASN A 1 100 ? -4.811 17.857 6.484 1.00 68.81 100 ASN A C 1
ATOM 802 O O . ASN A 1 100 ? -4.650 17.684 5.271 1.00 68.81 100 ASN A O 1
ATOM 806 N N . GLN A 1 101 ? -4.658 19.041 7.078 1.00 68.56 101 GLN A N 1
ATOM 807 C CA . GLN A 1 101 ? -4.229 20.254 6.375 1.00 68.56 101 GLN A CA 1
ATOM 808 C C . GLN A 1 101 ? -2.710 20.473 6.429 1.00 68.56 101 GLN A C 1
ATOM 810 O O . GLN A 1 101 ? -2.197 21.313 5.693 1.00 68.56 101 GLN A O 1
ATOM 815 N N . SER A 1 102 ? -1.983 19.710 7.251 1.00 70.19 102 SER A N 1
ATOM 816 C CA . SER A 1 102 ? -0.529 19.810 7.364 1.00 70.19 102 SER A CA 1
ATOM 817 C C . SER A 1 102 ? 0.160 18.905 6.342 1.00 70.19 102 SER A C 1
ATOM 819 O O . SER A 1 102 ? -0.166 17.724 6.212 1.00 70.19 102 SER A O 1
ATOM 821 N N . ALA A 1 103 ? 1.144 19.456 5.629 1.00 61.16 103 ALA A N 1
ATOM 822 C CA . ALA A 1 103 ? 2.022 18.683 4.750 1.00 61.16 103 ALA A CA 1
ATOM 823 C C . ALA A 1 103 ? 2.990 17.784 5.543 1.00 61.16 103 ALA A C 1
ATOM 825 O O . ALA A 1 103 ? 3.414 16.747 5.043 1.00 61.16 103 ALA A O 1
ATOM 826 N N . GLU A 1 104 ? 3.305 18.162 6.786 1.00 60.44 104 GLU A N 1
ATOM 827 C CA . GLU A 1 104 ? 4.296 17.496 7.642 1.00 60.44 104 GLU A CA 1
ATOM 828 C C . GLU A 1 104 ? 3.660 16.520 8.648 1.00 60.44 104 GLU A C 1
ATOM 830 O O . GLU A 1 104 ? 4.365 15.838 9.387 1.00 60.44 104 GLU A O 1
ATOM 835 N N . GLY A 1 105 ? 2.324 16.440 8.710 1.00 56.47 105 GLY A N 1
ATOM 836 C CA . GLY A 1 105 ? 1.614 15.562 9.650 1.00 56.47 105 GLY A CA 1
ATOM 837 C C . GLY A 1 105 ? 1.732 15.974 11.128 1.00 56.47 105 GLY A C 1
ATOM 838 O O . GLY A 1 105 ? 1.311 15.243 12.020 1.00 56.47 105 GLY A O 1
ATOM 839 N N . SER A 1 106 ? 2.281 17.149 11.419 1.00 52.50 106 SER A N 1
ATOM 840 C CA . SER A 1 106 ? 2.493 17.655 12.781 1.00 52.50 106 SER A CA 1
ATOM 841 C C . SER A 1 106 ? 1.201 18.084 13.495 1.00 52.50 106 SER A C 1
ATOM 843 O O . SER A 1 106 ? 1.138 18.058 14.721 1.00 52.50 106 SER A O 1
ATOM 845 N N . GLU A 1 107 ? 0.142 18.405 12.748 1.00 53.84 107 GLU A N 1
ATOM 846 C CA . GLU A 1 107 ? -1.150 18.863 13.274 1.00 53.84 107 GLU A CA 1
ATOM 847 C C . GLU A 1 107 ? -2.282 18.012 12.677 1.00 53.84 107 GLU A C 1
ATOM 849 O O . GLU A 1 107 ? -2.797 18.300 11.598 1.00 53.84 107 GLU A O 1
ATOM 854 N N . GLY A 1 108 ? -2.636 16.900 13.330 1.00 57.75 108 GLY A N 1
ATOM 855 C CA . GLY A 1 108 ? -3.631 15.984 12.758 1.00 57.75 108 GLY A CA 1
ATOM 856 C C . GLY A 1 108 ? -4.016 14.767 13.593 1.00 57.75 108 GLY A C 1
ATOM 857 O O . GLY A 1 108 ? -4.423 13.766 13.010 1.00 57.75 108 GLY A O 1
ATOM 858 N N . GLY A 1 109 ? -3.909 14.821 14.925 1.00 62.97 109 GLY A N 1
ATOM 859 C CA . GLY A 1 109 ? -4.251 13.685 15.799 1.00 62.97 109 GLY A CA 1
ATOM 860 C C . GLY A 1 109 ? -5.684 13.154 15.620 1.00 62.97 109 GLY A C 1
ATOM 861 O O . GLY A 1 109 ? -5.923 11.971 15.818 1.00 62.97 109 GLY A O 1
ATOM 862 N N . ASP A 1 110 ? -6.613 13.991 15.153 1.00 68.88 110 ASP A N 1
ATOM 863 C CA . ASP A 1 110 ? -7.992 13.587 14.838 1.00 68.88 110 ASP A CA 1
ATOM 864 C C . ASP A 1 110 ? -8.248 13.411 13.328 1.00 68.88 110 ASP A C 1
ATOM 866 O O . ASP A 1 110 ? -9.373 13.137 12.910 1.00 68.88 110 ASP A O 1
ATOM 870 N N . ALA A 1 111 ? -7.229 13.583 12.479 1.00 80.31 111 ALA A N 1
ATOM 871 C CA . ALA A 1 111 ? -7.388 13.510 11.032 1.00 80.31 111 ALA A CA 1
ATOM 872 C C . ALA A 1 111 ? -7.689 12.081 10.561 1.00 80.31 111 ALA A C 1
ATOM 874 O O . ALA A 1 111 ? -7.071 11.115 10.997 1.00 80.31 111 ALA A O 1
ATOM 875 N N . SER A 1 112 ? -8.569 11.943 9.572 1.00 84.12 112 SER A N 1
ATOM 876 C CA . SER A 1 112 ? -8.952 10.641 9.003 1.00 84.12 112 SER A CA 1
ATOM 877 C C . SER A 1 112 ? -7.925 10.088 7.994 1.00 84.12 112 SER A C 1
ATOM 879 O O . SER A 1 112 ? -8.145 9.057 7.353 1.00 84.12 112 SER A O 1
ATOM 881 N N . LYS A 1 113 ? -6.797 10.787 7.812 1.00 89.94 113 LYS A N 1
ATOM 882 C CA . LYS A 1 113 ? -5.688 10.401 6.932 1.00 89.94 113 LYS A CA 1
ATOM 883 C C . LYS A 1 113 ? -4.359 10.801 7.566 1.00 89.94 113 LYS A C 1
ATOM 885 O O . LYS A 1 113 ? -4.126 11.990 7.797 1.00 89.94 113 LYS A O 1
ATOM 890 N N . TRP A 1 114 ? -3.499 9.818 7.802 1.00 92.50 114 TRP A N 1
ATOM 891 C CA . TRP A 1 114 ? -2.166 10.003 8.376 1.00 92.50 114 TRP A CA 1
ATOM 892 C C . TRP A 1 114 ? -1.074 9.537 7.409 1.00 92.50 114 TRP A C 1
ATOM 894 O O . TRP A 1 114 ? -1.315 8.677 6.557 1.00 92.50 114 TRP A O 1
ATOM 904 N N . THR A 1 115 ? 0.128 10.085 7.562 1.00 93.75 115 THR A N 1
ATOM 905 C CA . THR A 1 115 ? 1.358 9.523 6.994 1.00 93.75 115 THR A CA 1
ATOM 906 C C . THR A 1 115 ? 1.714 8.213 7.703 1.00 93.75 115 THR A C 1
ATOM 908 O O . THR A 1 115 ? 1.214 7.922 8.800 1.00 93.75 115 THR A O 1
ATOM 911 N N . LEU A 1 116 ? 2.589 7.402 7.105 1.00 95.50 116 LEU A N 1
ATOM 912 C CA . LEU A 1 116 ? 3.093 6.216 7.797 1.00 95.50 116 LEU A CA 1
ATOM 913 C C . LEU A 1 116 ? 4.019 6.591 8.953 1.00 95.50 116 LEU A C 1
ATOM 915 O O . LEU A 1 116 ? 3.980 5.900 9.967 1.00 95.50 116 LEU A O 1
ATOM 919 N N . ALA A 1 117 ? 4.777 7.689 8.866 1.00 94.62 117 ALA A N 1
ATOM 920 C CA . ALA A 1 117 ? 5.553 8.191 9.999 1.00 94.62 117 ALA A CA 1
ATOM 921 C C . ALA A 1 117 ? 4.673 8.567 11.203 1.00 94.62 117 ALA A C 1
ATOM 923 O O . ALA A 1 117 ? 5.006 8.209 12.333 1.00 94.62 117 ALA A O 1
ATOM 924 N N . GLN A 1 118 ? 3.526 9.222 10.984 1.00 93.50 118 GLN A N 1
ATOM 925 C CA . GLN A 1 118 ? 2.569 9.525 12.057 1.00 93.50 118 GLN A CA 1
ATOM 926 C C . GLN A 1 118 ? 2.031 8.239 12.699 1.00 93.50 118 GLN A C 1
ATOM 928 O O . GLN A 1 118 ? 1.992 8.119 13.924 1.00 93.50 118 GLN A O 1
ATOM 933 N N . LEU A 1 119 ? 1.659 7.250 11.878 1.00 95.25 119 LEU A N 1
ATOM 934 C CA . LEU A 1 119 ? 1.222 5.950 12.382 1.00 95.25 119 LEU A CA 1
ATOM 935 C C . LEU A 1 119 ? 2.346 5.249 13.162 1.00 95.25 119 LEU A C 1
ATOM 937 O O . LEU A 1 119 ? 2.093 4.715 14.236 1.00 95.25 119 LEU A O 1
ATOM 941 N N . ALA A 1 120 ? 3.581 5.275 12.665 1.00 96.06 120 ALA A N 1
ATOM 942 C CA . ALA A 1 120 ? 4.738 4.678 13.325 1.00 96.06 120 ALA A CA 1
ATOM 943 C C . ALA A 1 120 ? 5.000 5.304 14.703 1.00 96.06 120 ALA A C 1
ATOM 945 O O . ALA A 1 120 ? 5.209 4.578 15.680 1.00 96.06 120 ALA A O 1
ATOM 946 N N . ALA A 1 121 ? 4.933 6.636 14.794 1.00 95.00 121 ALA A N 1
ATOM 947 C CA . ALA A 1 121 ? 5.062 7.369 16.050 1.00 95.00 121 ALA A CA 1
ATOM 948 C C . ALA A 1 121 ? 3.960 6.961 17.038 1.00 95.00 121 ALA A C 1
ATOM 950 O O . ALA A 1 121 ? 4.268 6.515 18.142 1.00 95.00 121 ALA A O 1
ATOM 951 N N . HIS A 1 122 ? 2.695 6.978 16.601 1.00 94.19 122 HIS A N 1
ATOM 952 C CA . HIS A 1 122 ? 1.558 6.549 17.419 1.00 94.19 122 HIS A CA 1
ATOM 953 C C . HIS A 1 122 ? 1.716 5.110 17.931 1.00 94.19 122 HIS A C 1
ATOM 955 O O . HIS A 1 122 ? 1.495 4.822 19.104 1.00 94.19 122 HIS A O 1
ATOM 961 N N . MET A 1 123 ? 2.132 4.186 17.065 1.00 95.12 123 MET A N 1
ATOM 962 C CA . MET A 1 123 ? 2.330 2.780 17.423 1.00 95.12 123 MET A CA 1
ATOM 963 C C . MET A 1 123 ? 3.449 2.609 18.454 1.00 95.12 123 MET A C 1
ATOM 965 O O . MET A 1 123 ? 3.304 1.835 19.402 1.00 95.12 123 MET A O 1
ATOM 969 N N . THR A 1 124 ? 4.536 3.364 18.301 1.00 95.69 124 THR A N 1
ATOM 970 C CA . THR A 1 124 ? 5.664 3.361 19.239 1.00 95.69 124 THR A CA 1
ATOM 971 C C . THR A 1 124 ? 5.253 3.923 20.601 1.00 95.69 124 THR A C 1
ATOM 973 O O . THR A 1 124 ? 5.585 3.339 21.631 1.00 95.69 124 THR A O 1
ATOM 976 N N . GLU A 1 125 ? 4.461 4.999 20.626 1.00 95.38 125 GLU A N 1
ATOM 977 C CA . GLU A 1 125 ? 3.893 5.575 21.854 1.00 95.38 125 GLU A CA 1
ATOM 978 C C . GLU A 1 125 ? 2.962 4.599 22.592 1.00 95.38 125 GLU A C 1
ATOM 980 O O . GLU A 1 125 ? 2.948 4.567 23.822 1.00 95.38 125 GLU A O 1
ATOM 985 N N . GLN A 1 126 ? 2.227 3.750 21.863 1.00 94.00 126 GLN A N 1
ATOM 986 C CA . GLN A 1 126 ? 1.416 2.662 22.434 1.00 94.00 126 GLN A CA 1
ATOM 987 C C . GLN A 1 126 ? 2.254 1.449 22.896 1.00 94.00 126 GLN A C 1
ATOM 989 O O . GLN A 1 126 ? 1.701 0.450 23.362 1.00 94.00 126 GLN A O 1
ATOM 994 N N . GLY A 1 127 ? 3.586 1.510 22.783 1.00 96.31 127 GLY A N 1
ATOM 995 C CA . GLY A 1 127 ? 4.504 0.448 23.199 1.00 96.31 127 GLY A CA 1
ATOM 996 C C . GLY A 1 127 ? 4.621 -0.708 22.202 1.00 96.31 127 GLY A C 1
ATOM 997 O O . GLY A 1 127 ? 5.036 -1.805 22.580 1.00 96.31 127 GLY A O 1
ATOM 998 N N . HIS A 1 128 ? 4.232 -0.504 20.942 1.00 96.56 128 HIS A N 1
ATOM 999 C CA . HIS A 1 128 ? 4.411 -1.495 19.886 1.00 96.56 128 HIS A CA 1
ATOM 1000 C C . HIS A 1 128 ? 5.768 -1.339 19.194 1.00 96.56 128 HIS A C 1
ATOM 1002 O O . HIS A 1 128 ? 6.227 -0.235 18.921 1.00 96.56 128 HIS A O 1
ATOM 1008 N N . ASP A 1 129 ? 6.385 -2.469 18.854 1.00 97.31 129 ASP A N 1
ATOM 1009 C CA . ASP A 1 129 ? 7.610 -2.506 18.054 1.00 97.31 129 ASP A CA 1
ATOM 1010 C C . ASP A 1 129 ? 7.270 -2.299 16.569 1.00 97.31 129 ASP A C 1
ATOM 1012 O O . ASP A 1 129 ? 6.898 -3.241 15.856 1.00 97.31 129 ASP A O 1
ATOM 1016 N N . TRP A 1 130 ? 7.345 -1.043 16.118 1.00 96.75 130 TRP A N 1
ATOM 1017 C CA . TRP A 1 130 ? 7.055 -0.674 14.733 1.00 96.75 130 TRP A CA 1
ATOM 1018 C C . TRP A 1 130 ? 8.0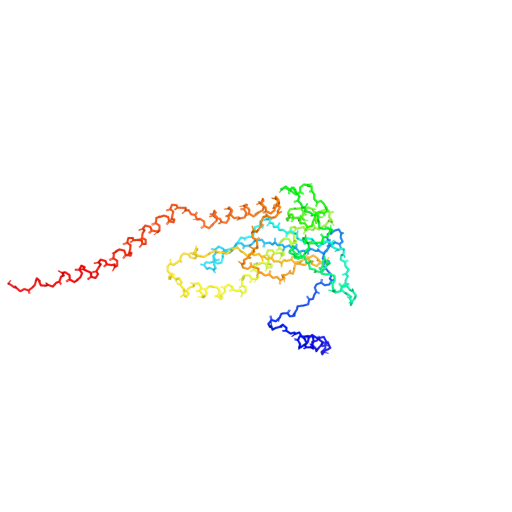19 -1.323 13.737 1.00 96.75 130 TRP A C 1
ATOM 1020 O O . TRP A 1 130 ? 7.569 -1.794 12.695 1.00 96.75 130 TRP A O 1
ATOM 1030 N N . GLU A 1 131 ? 9.307 -1.430 14.061 1.00 97.12 131 GLU A N 1
ATOM 1031 C CA . GLU A 1 131 ? 10.306 -2.053 13.182 1.00 97.12 131 GLU A CA 1
ATOM 1032 C C . GLU A 1 131 ? 9.980 -3.530 12.934 1.00 97.12 131 GLU A C 1
ATOM 1034 O O . GLU A 1 131 ? 9.990 -4.005 11.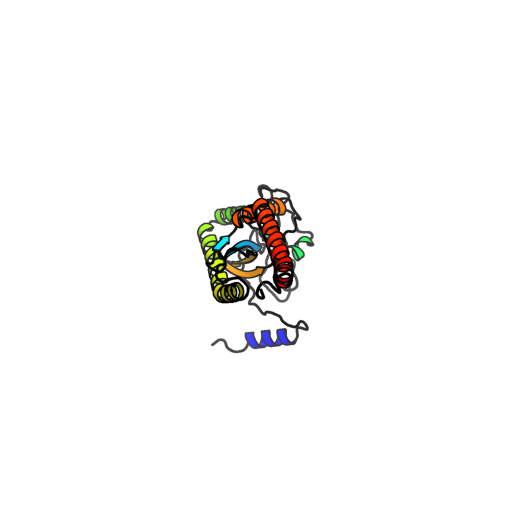794 1.00 97.12 131 GLU A O 1
ATOM 1039 N N . ALA A 1 132 ? 9.578 -4.264 13.977 1.00 98.00 132 ALA A N 1
ATOM 1040 C CA . ALA A 1 132 ? 9.133 -5.645 13.818 1.00 98.00 132 ALA A CA 1
ATOM 1041 C C . ALA A 1 132 ? 7.842 -5.761 12.987 1.00 98.00 132 ALA A C 1
ATOM 1043 O O . ALA A 1 132 ? 7.686 -6.715 12.215 1.00 98.00 132 ALA A O 1
ATOM 1044 N N . ILE A 1 133 ? 6.899 -4.823 13.133 1.00 98.00 133 ILE A N 1
ATOM 1045 C CA . ILE A 1 133 ? 5.674 -4.772 12.317 1.00 98.00 133 ILE A CA 1
ATOM 1046 C C . ILE A 1 133 ? 6.026 -4.495 10.853 1.00 98.00 133 ILE A C 1
ATOM 1048 O O . ILE A 1 133 ? 5.579 -5.229 9.965 1.00 98.00 133 ILE A O 1
ATOM 1052 N N . TRP A 1 134 ? 6.859 -3.487 10.606 1.00 98.06 134 TRP A N 1
ATOM 1053 C CA . TRP A 1 134 ? 7.299 -3.086 9.277 1.00 98.06 134 TRP A CA 1
ATOM 1054 C C . TRP A 1 134 ? 8.068 -4.210 8.578 1.00 98.06 134 TRP A C 1
ATOM 1056 O O . TRP A 1 134 ? 7.758 -4.552 7.438 1.00 98.06 134 TRP A O 1
ATOM 1066 N N . GLY A 1 135 ? 8.957 -4.908 9.289 1.00 98.31 135 GLY A N 1
ATOM 1067 C CA . GLY A 1 135 ? 9.637 -6.096 8.774 1.00 98.31 135 GLY A CA 1
ATOM 1068 C C . GLY A 1 135 ? 8.667 -7.204 8.339 1.00 98.31 135 GLY A C 1
ATOM 1069 O O . GLY A 1 135 ? 8.851 -7.825 7.288 1.00 98.31 135 GLY A O 1
ATOM 1070 N N . ARG A 1 136 ? 7.573 -7.436 9.084 1.00 98.50 136 ARG A N 1
ATOM 1071 C CA . ARG A 1 136 ? 6.522 -8.392 8.674 1.00 98.50 136 ARG A CA 1
ATOM 1072 C C . ARG A 1 136 ? 5.762 -7.924 7.431 1.00 98.50 136 ARG A C 1
ATOM 1074 O O . ARG A 1 136 ? 5.420 -8.758 6.592 1.00 98.50 136 ARG A O 1
ATOM 1081 N N . ILE A 1 137 ? 5.515 -6.623 7.301 1.00 98.50 137 ILE A N 1
ATOM 1082 C CA . ILE A 1 137 ? 4.894 -6.015 6.116 1.00 98.50 137 ILE A CA 1
ATOM 1083 C C . ILE A 1 137 ? 5.792 -6.194 4.885 1.00 98.50 137 ILE A C 1
ATOM 1085 O O . ILE A 1 137 ? 5.325 -6.677 3.854 1.00 98.50 137 ILE A O 1
ATOM 1089 N N . GLN A 1 138 ? 7.089 -5.902 5.000 1.00 98.38 138 GLN A N 1
ATOM 1090 C CA . GLN A 1 138 ? 8.057 -6.096 3.916 1.00 98.38 138 GLN A CA 1
ATOM 1091 C C . GLN A 1 138 ? 8.094 -7.560 3.457 1.00 98.38 138 GLN A C 1
ATOM 1093 O O . GLN A 1 138 ? 8.024 -7.848 2.262 1.00 98.38 138 GLN A O 1
ATOM 1098 N N . GLN A 1 139 ? 8.116 -8.506 4.402 1.00 98.38 139 GLN A N 1
ATOM 1099 C CA . GLN A 1 139 ? 8.048 -9.939 4.098 1.00 98.38 139 GLN A CA 1
ATOM 1100 C C . GLN A 1 139 ? 6.752 -10.332 3.379 1.00 98.38 139 GLN A C 1
ATOM 1102 O O . GLN A 1 139 ? 6.782 -11.174 2.481 1.00 98.38 139 GLN A O 1
ATOM 1107 N N . LEU A 1 140 ? 5.617 -9.744 3.759 1.00 98.56 140 LEU A N 1
ATOM 1108 C CA . LEU A 1 140 ? 4.331 -9.967 3.101 1.00 98.56 140 LEU A CA 1
ATOM 1109 C C . LEU A 1 140 ? 4.356 -9.477 1.645 1.00 98.56 140 LEU A C 1
ATOM 1111 O O . LEU A 1 140 ? 3.957 -10.232 0.756 1.00 98.56 140 LEU A O 1
ATOM 1115 N N . VAL A 1 141 ? 4.878 -8.272 1.389 1.00 98.56 141 VAL A N 1
ATOM 1116 C CA . VAL A 1 141 ? 5.016 -7.706 0.034 1.00 98.56 141 VAL A CA 1
ATOM 1117 C C . VAL A 1 141 ? 5.918 -8.585 -0.835 1.00 98.56 141 VAL A C 1
ATOM 1119 O O . VAL A 1 141 ? 5.524 -8.990 -1.928 1.00 98.56 141 VAL A O 1
ATOM 1122 N N . ILE A 1 142 ? 7.100 -8.953 -0.329 1.00 98.00 142 ILE A N 1
ATOM 1123 C CA . ILE A 1 142 ? 8.062 -9.784 -1.067 1.00 98.00 142 ILE A CA 1
ATOM 1124 C C . ILE A 1 142 ? 7.446 -11.143 -1.414 1.00 98.00 142 ILE A C 1
ATOM 1126 O O . ILE A 1 142 ? 7.498 -11.561 -2.567 1.00 98.00 142 ILE A O 1
ATOM 1130 N N . LYS A 1 143 ? 6.809 -11.824 -0.450 1.00 98.38 143 LYS A N 1
ATOM 1131 C CA . LYS A 1 143 ? 6.174 -13.134 -0.686 1.00 98.38 143 LYS A CA 1
ATOM 1132 C C . LYS A 1 143 ? 5.036 -13.048 -1.702 1.00 98.38 143 LYS A C 1
ATOM 1134 O O . LYS A 1 143 ? 4.912 -13.938 -2.542 1.00 98.38 143 LYS A O 1
ATOM 1139 N N . SER A 1 144 ? 4.240 -11.979 -1.646 1.00 98.19 144 SER A N 1
ATOM 1140 C CA . SER A 1 144 ? 3.187 -11.700 -2.626 1.00 98.19 144 SER A CA 1
ATOM 1141 C C . SER A 1 144 ? 3.770 -11.593 -4.040 1.00 98.19 144 SER A C 1
ATOM 1143 O O . SER A 1 144 ? 3.328 -12.320 -4.929 1.00 98.19 144 SER A O 1
ATOM 1145 N N . LEU A 1 145 ? 4.826 -10.800 -4.240 1.00 98.19 145 LEU A N 1
ATOM 1146 C CA . LEU A 1 145 ? 5.469 -10.645 -5.550 1.00 98.19 145 LEU A CA 1
ATOM 1147 C C . LEU A 1 145 ? 6.173 -11.922 -6.022 1.00 98.19 145 LEU A C 1
ATOM 1149 O O . LEU A 1 145 ? 6.045 -12.298 -7.185 1.00 98.19 145 LEU A O 1
ATOM 1153 N N . CYS A 1 146 ? 6.857 -12.642 -5.130 1.00 97.62 146 CYS A N 1
ATOM 1154 C CA . CYS A 1 146 ? 7.477 -13.927 -5.458 1.00 97.62 146 CYS A CA 1
ATOM 1155 C C . CYS A 1 146 ? 6.457 -14.955 -5.969 1.00 97.62 146 CYS A C 1
ATOM 1157 O O . CYS A 1 146 ? 6.797 -15.753 -6.838 1.00 97.62 146 CYS A O 1
ATOM 1159 N N . SER A 1 147 ? 5.214 -14.926 -5.474 1.00 97.69 147 SER A N 1
ATOM 1160 C CA . SER A 1 147 ? 4.169 -15.858 -5.918 1.00 97.69 147 SER A CA 1
ATOM 1161 C C . SER A 1 147 ? 3.757 -15.666 -7.383 1.00 97.69 147 SER A C 1
ATOM 1163 O O . SER A 1 147 ? 3.371 -16.631 -8.040 1.00 97.69 147 SER A O 1
ATOM 1165 N N . VAL A 1 148 ? 3.888 -14.446 -7.915 1.00 96.75 148 VAL A N 1
ATOM 1166 C CA . VAL A 1 148 ? 3.510 -14.096 -9.297 1.00 96.75 148 VAL A CA 1
ATOM 1167 C C . VAL A 1 148 ? 4.714 -13.916 -10.226 1.00 96.75 148 VAL A C 1
ATOM 1169 O O . VAL A 1 148 ? 4.561 -13.960 -11.447 1.00 96.75 148 VAL A O 1
ATOM 1172 N N . GLN A 1 149 ? 5.922 -13.763 -9.676 1.00 97.12 149 GLN A N 1
ATOM 1173 C CA . GLN A 1 149 ? 7.146 -13.492 -10.433 1.00 97.12 149 GLN A CA 1
ATOM 1174 C C . GLN A 1 149 ? 7.409 -14.478 -11.588 1.00 97.12 149 GLN A C 1
ATOM 1176 O O . GLN A 1 149 ? 7.757 -13.996 -12.667 1.00 97.12 149 GLN A O 1
ATOM 1181 N N . PRO A 1 150 ? 7.210 -15.807 -11.456 1.00 97.12 150 PRO A N 1
ATOM 1182 C CA . PRO A 1 150 ? 7.444 -16.729 -12.569 1.00 97.12 150 PRO A CA 1
ATOM 1183 C C . PRO A 1 150 ? 6.540 -16.454 -13.776 1.00 97.12 150 PRO A C 1
ATOM 1185 O O . PRO A 1 150 ? 6.999 -16.507 -14.918 1.00 97.12 150 PRO A O 1
ATOM 1188 N N . VAL A 1 151 ? 5.271 -16.113 -13.523 1.00 96.94 151 VAL A N 1
ATOM 1189 C CA . VAL A 1 151 ? 4.291 -15.771 -14.565 1.00 96.94 151 VAL A CA 1
ATOM 1190 C C . VAL A 1 151 ? 4.664 -14.442 -15.218 1.00 96.94 151 VAL A C 1
ATOM 1192 O O . VAL A 1 151 ? 4.713 -14.355 -16.445 1.00 96.94 151 VAL A O 1
ATOM 1195 N N . LEU A 1 152 ? 5.008 -13.431 -14.411 1.00 94.94 152 LEU A N 1
ATOM 1196 C CA . LEU A 1 152 ? 5.454 -12.126 -14.908 1.00 94.94 152 LEU A CA 1
ATOM 1197 C C . LEU A 1 152 ? 6.694 -12.257 -15.792 1.00 94.94 152 LEU A C 1
ATOM 1199 O O . LEU A 1 152 ? 6.713 -11.738 -16.904 1.00 94.94 152 LEU A O 1
ATOM 1203 N N . ARG A 1 153 ? 7.695 -13.017 -15.343 1.00 95.31 153 ARG A N 1
ATOM 1204 C CA . ARG A 1 153 ? 8.923 -13.272 -16.098 1.00 95.31 153 ARG A CA 1
ATOM 1205 C C . ARG A 1 153 ? 8.652 -13.974 -17.424 1.00 95.31 153 ARG A C 1
ATOM 1207 O O . ARG A 1 153 ? 9.262 -13.619 -18.430 1.00 95.31 153 ARG A O 1
ATOM 1214 N N . ASN A 1 154 ? 7.769 -14.972 -17.435 1.00 95.69 154 ASN A N 1
ATOM 1215 C CA . ASN A 1 154 ? 7.402 -15.666 -18.667 1.00 95.69 154 ASN A CA 1
ATOM 1216 C C . ASN A 1 154 ? 6.762 -14.701 -19.675 1.00 95.69 154 ASN A C 1
ATOM 1218 O O . ASN A 1 154 ? 7.185 -14.645 -20.829 1.00 95.69 154 ASN A O 1
ATOM 1222 N N . ASN A 1 155 ? 5.806 -13.890 -19.218 1.00 95.06 155 ASN A N 1
ATOM 1223 C CA . ASN A 1 155 ? 5.142 -12.899 -20.061 1.00 95.06 155 ASN A CA 1
ATOM 1224 C C . ASN A 1 155 ? 6.138 -11.844 -20.569 1.00 95.06 155 ASN A C 1
ATOM 1226 O O . ASN A 1 155 ? 6.181 -11.573 -21.768 1.00 95.06 155 ASN A O 1
ATOM 1230 N N . TYR A 1 156 ? 7.000 -11.324 -19.692 1.00 94.56 156 TYR A N 1
ATOM 1231 C CA . TYR A 1 156 ? 8.035 -10.343 -20.028 1.00 94.56 156 TYR A CA 1
ATOM 1232 C C . TYR A 1 156 ? 8.965 -10.852 -21.139 1.00 94.56 156 TYR A C 1
ATOM 1234 O O . TYR A 1 156 ? 9.138 -10.190 -22.161 1.00 94.56 156 TYR A O 1
ATOM 1242 N N . ARG A 1 157 ? 9.494 -12.075 -20.996 1.00 93.25 157 ARG A N 1
ATOM 1243 C CA . ARG A 1 157 ? 10.385 -12.703 -21.990 1.00 93.25 157 ARG A CA 1
ATOM 1244 C C . ARG A 1 157 ? 9.690 -13.112 -23.288 1.00 93.25 157 ARG A C 1
ATOM 1246 O O . ARG A 1 157 ? 10.366 -13.295 -24.292 1.00 93.25 157 ARG A O 1
ATOM 1253 N N . SER A 1 158 ? 8.369 -13.291 -23.273 1.00 94.19 158 SER A N 1
ATOM 1254 C CA . SER A 1 158 ? 7.608 -13.616 -24.487 1.00 94.19 158 SER A CA 1
ATOM 1255 C C . SER A 1 158 ? 7.403 -12.409 -25.408 1.00 94.19 158 SER A C 1
ATOM 1257 O O . SER A 1 158 ? 7.193 -12.583 -26.606 1.00 94.19 158 SER A O 1
ATOM 1259 N N . VAL A 1 159 ? 7.472 -11.194 -24.852 1.00 92.25 159 VAL A N 1
ATOM 1260 C CA . VAL A 1 159 ? 7.227 -9.939 -25.577 1.00 92.25 159 VAL A CA 1
ATOM 1261 C C . VAL A 1 159 ? 8.529 -9.202 -25.884 1.00 92.25 159 VAL A C 1
ATOM 1263 O O . VAL A 1 159 ? 8.642 -8.570 -26.934 1.00 92.25 159 VAL A O 1
ATOM 1266 N N . LEU A 1 160 ? 9.508 -9.262 -24.979 1.00 90.56 160 LEU A N 1
ATOM 1267 C CA . LEU A 1 160 ? 10.739 -8.485 -25.089 1.00 90.56 160 LEU A CA 1
ATOM 1268 C C . LEU A 1 160 ? 11.909 -9.298 -25.664 1.00 90.56 160 LEU A C 1
ATOM 1270 O O . LEU A 1 160 ? 11.950 -10.519 -25.506 1.00 90.56 160 LEU A O 1
ATOM 1274 N N . PRO A 1 161 ? 12.877 -8.632 -26.324 1.00 88.56 161 PRO A N 1
ATOM 1275 C CA . PRO A 1 161 ? 14.039 -9.297 -26.906 1.00 88.56 161 PRO A CA 1
ATOM 1276 C C . PRO A 1 161 ? 14.869 -10.096 -25.882 1.00 88.56 161 PRO A C 1
ATOM 1278 O O . PRO A 1 161 ? 14.957 -9.692 -24.722 1.00 88.56 161 PRO A O 1
ATOM 1281 N N . PRO A 1 162 ? 15.542 -11.190 -26.289 1.00 85.25 162 PRO A N 1
ATOM 1282 C CA . PRO A 1 162 ? 16.383 -11.983 -25.387 1.00 85.25 162 PRO A CA 1
ATOM 1283 C C . PRO A 1 162 ? 17.564 -11.222 -24.764 1.00 85.25 162 PRO A C 1
ATOM 1285 O O . PRO A 1 162 ? 18.055 -11.625 -23.714 1.00 85.25 162 PRO A O 1
ATOM 1288 N N . ASP A 1 163 ? 18.032 -10.155 -25.412 1.00 86.56 163 ASP A N 1
ATOM 1289 C CA . ASP A 1 163 ? 19.120 -9.273 -24.973 1.00 86.56 163 ASP A CA 1
ATOM 1290 C C . ASP A 1 163 ? 18.641 -8.094 -24.107 1.00 86.56 163 ASP A C 1
ATOM 1292 O O . ASP A 1 163 ? 19.430 -7.215 -23.761 1.00 86.56 163 ASP A O 1
ATOM 1296 N N . ASN A 1 164 ? 17.355 -8.070 -23.740 1.00 87.75 164 ASN A N 1
ATOM 1297 C CA . ASN A 1 164 ? 16.796 -7.070 -22.843 1.00 87.75 164 ASN A CA 1
ATOM 1298 C C . ASN A 1 164 ? 17.471 -7.114 -21.460 1.00 87.75 164 ASN A C 1
ATOM 1300 O O . ASN A 1 164 ? 17.668 -8.181 -20.883 1.00 87.75 164 ASN A O 1
ATOM 1304 N N . ASP A 1 165 ? 17.778 -5.943 -20.905 1.00 86.62 165 ASP A N 1
ATOM 1305 C CA . ASP A 1 165 ? 18.475 -5.798 -19.622 1.00 86.62 165 ASP A CA 1
ATOM 1306 C C . ASP A 1 165 ? 17.582 -6.018 -18.384 1.00 86.62 165 ASP A C 1
ATOM 1308 O O . ASP A 1 165 ? 18.079 -6.007 -17.257 1.00 86.62 165 ASP A O 1
ATOM 1312 N N . GLY A 1 166 ? 16.279 -6.234 -18.589 1.00 86.69 166 GLY A N 1
ATOM 1313 C CA . GLY A 1 166 ? 15.285 -6.472 -17.544 1.00 86.69 166 GLY A CA 1
ATOM 1314 C C . GLY A 1 166 ? 14.577 -5.212 -17.041 1.00 86.69 166 GLY A C 1
ATOM 1315 O O . GLY A 1 166 ? 13.710 -5.336 -16.178 1.00 86.69 166 GLY A O 1
ATOM 1316 N N . PHE A 1 167 ? 14.895 -4.019 -17.556 1.00 90.19 167 PHE A N 1
ATOM 1317 C CA . PHE A 1 167 ? 14.420 -2.731 -17.017 1.00 90.19 167 PHE A CA 1
ATOM 1318 C C . PHE A 1 167 ? 13.501 -1.957 -17.971 1.00 90.19 167 PHE A C 1
ATOM 1320 O O . PHE A 1 167 ? 13.365 -0.740 -17.881 1.00 90.19 167 PHE A O 1
ATOM 1327 N N . SER A 1 168 ? 12.854 -2.648 -18.912 1.00 88.62 168 SER A N 1
ATOM 1328 C CA . SER A 1 168 ? 11.969 -2.006 -19.897 1.00 88.62 168 SER A CA 1
ATOM 1329 C C . SER A 1 168 ? 10.549 -1.757 -19.396 1.00 88.62 168 SER A C 1
ATOM 1331 O O . SER A 1 168 ? 9.787 -1.044 -20.048 1.00 88.62 168 SER A O 1
ATOM 1333 N N . CYS A 1 169 ? 10.179 -2.336 -18.256 1.00 92.06 169 CYS A N 1
ATOM 1334 C CA . CYS A 1 169 ? 8.894 -2.103 -17.609 1.00 92.06 169 CYS A CA 1
ATOM 1335 C C . CYS A 1 169 ? 9.120 -1.854 -16.123 1.00 92.06 169 CYS A C 1
ATOM 1337 O O . CYS A 1 169 ? 9.922 -2.543 -15.497 1.00 92.06 169 CYS A O 1
ATOM 1339 N N . PHE A 1 170 ? 8.367 -0.913 -15.567 1.00 95.56 170 PHE A N 1
ATOM 1340 C CA . PHE A 1 170 ? 8.255 -0.714 -14.131 1.00 95.56 170 PHE A CA 1
ATOM 1341 C C . PHE A 1 170 ? 6.792 -0.454 -13.780 1.00 95.56 170 PHE A C 1
ATOM 1343 O O . PHE A 1 170 ? 6.017 -0.014 -14.631 1.00 95.56 170 PHE A O 1
ATOM 1350 N N . GLU A 1 171 ? 6.417 -0.718 -12.535 1.00 97.19 171 GLU A N 1
ATOM 1351 C CA . GLU A 1 171 ? 5.052 -0.497 -12.065 1.00 97.19 171 GLU A CA 1
ATOM 1352 C C . GLU A 1 171 ? 5.056 -0.048 -10.604 1.00 97.19 171 GLU A C 1
ATOM 1354 O O . GLU A 1 171 ? 5.763 -0.622 -9.772 1.00 97.19 171 GLU A O 1
ATOM 1359 N N . ILE A 1 172 ? 4.273 0.990 -10.295 1.00 98.31 172 ILE A N 1
ATOM 1360 C CA . ILE A 1 172 ? 4.003 1.408 -8.918 1.00 98.31 172 ILE A CA 1
ATOM 1361 C C . ILE A 1 172 ? 2.703 0.738 -8.483 1.00 98.31 172 ILE A C 1
ATOM 1363 O O . ILE A 1 172 ? 1.625 1.068 -8.974 1.00 98.31 172 ILE A O 1
ATOM 1367 N N . LEU A 1 173 ? 2.804 -0.172 -7.524 1.00 98.44 173 LEU A N 1
ATOM 1368 C CA . LEU A 1 173 ? 1.679 -0.888 -6.942 1.00 98.44 173 LEU A CA 1
ATOM 1369 C C . LEU A 1 173 ? 1.242 -0.225 -5.634 1.00 98.44 173 LEU A C 1
ATOM 1371 O O . LEU A 1 173 ? 2.070 0.197 -4.826 1.00 98.44 173 LEU A O 1
ATOM 1375 N N . GLY A 1 174 ? -0.067 -0.171 -5.401 1.00 98.31 174 GLY A N 1
ATOM 1376 C CA . GLY A 1 174 ? -0.650 0.214 -4.117 1.00 98.31 174 GLY A CA 1
ATOM 1377 C C . GLY A 1 174 ? -1.080 -1.013 -3.326 1.00 98.31 174 GLY A C 1
ATOM 1378 O O . GLY A 1 174 ? -2.103 -1.614 -3.644 1.00 98.31 174 GLY A O 1
ATOM 1379 N N . TYR A 1 175 ? -0.323 -1.373 -2.298 1.00 98.50 175 TYR A N 1
ATOM 1380 C CA . TYR A 1 175 ? -0.664 -2.449 -1.374 1.00 98.50 175 TYR A CA 1
ATOM 1381 C C . TYR A 1 175 ? -1.588 -1.930 -0.276 1.00 98.50 175 TYR A C 1
ATOM 1383 O O . TYR A 1 175 ? -1.224 -0.991 0.432 1.00 98.50 175 TYR A O 1
ATOM 1391 N N . ASP A 1 176 ? -2.743 -2.574 -0.108 1.00 98.00 176 ASP A N 1
ATOM 1392 C CA . ASP A 1 176 ? -3.685 -2.271 0.970 1.00 98.00 176 ASP A CA 1
ATOM 1393 C C . ASP A 1 176 ? -3.536 -3.342 2.049 1.00 98.00 176 ASP A C 1
ATOM 1395 O O . ASP A 1 176 ? -3.844 -4.521 1.837 1.00 98.00 176 ASP A O 1
ATOM 1399 N N . ILE A 1 177 ? -3.006 -2.937 3.202 1.00 98.31 177 ILE A N 1
ATOM 1400 C CA . ILE A 1 177 ? -2.658 -3.836 4.304 1.00 98.31 177 ILE A CA 1
ATOM 1401 C C . ILE A 1 177 ? -3.372 -3.390 5.574 1.00 98.31 177 ILE A C 1
ATOM 1403 O O . ILE A 1 177 ? -3.333 -2.221 5.947 1.00 98.31 177 ILE A O 1
ATOM 1407 N N . MET A 1 178 ? -3.979 -4.340 6.282 1.00 97.88 178 MET A N 1
ATOM 1408 C CA . MET A 1 178 ? -4.543 -4.114 7.615 1.00 97.88 178 MET A CA 1
ATOM 1409 C C . MET A 1 178 ? -3.740 -4.853 8.681 1.00 97.88 178 MET A C 1
ATOM 1411 O O . MET A 1 178 ? -3.221 -5.942 8.437 1.00 97.88 178 MET A O 1
ATOM 1415 N N . LEU A 1 179 ? -3.685 -4.286 9.885 1.00 98.00 179 LEU A N 1
ATOM 1416 C CA . LEU A 1 179 ? -3.176 -4.968 11.072 1.00 98.00 179 LEU A CA 1
ATOM 1417 C C . LEU A 1 179 ? -4.344 -5.532 11.878 1.00 98.00 179 LEU A C 1
ATOM 1419 O O . LEU A 1 179 ? -5.372 -4.875 12.058 1.00 98.00 179 LEU A O 1
ATOM 1423 N N . ASP A 1 180 ? -4.187 -6.750 12.383 1.00 97.19 180 ASP A N 1
ATOM 1424 C CA . ASP A 1 180 ? -5.080 -7.271 13.412 1.00 97.19 180 ASP A CA 1
ATOM 1425 C C . AS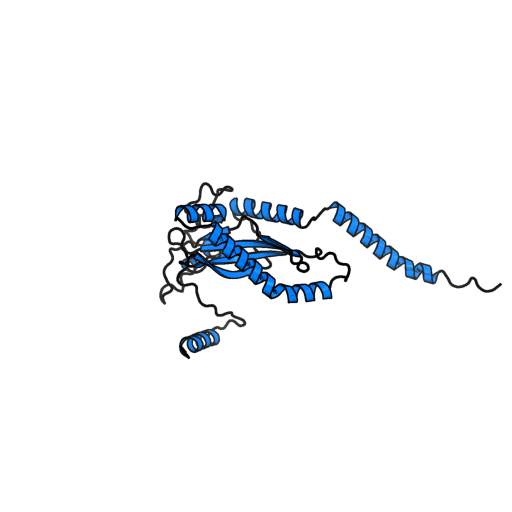P A 1 180 ? -4.637 -6.848 14.819 1.00 97.19 180 ASP A C 1
ATOM 1427 O O . ASP A 1 180 ? -3.571 -6.262 15.012 1.00 97.19 180 ASP A O 1
ATOM 1431 N N . ARG A 1 181 ? -5.472 -7.139 15.820 1.00 96.12 181 ARG A N 1
ATOM 1432 C CA . ARG A 1 181 ? -5.191 -6.823 17.229 1.00 96.12 181 ARG A CA 1
ATOM 1433 C C . ARG A 1 181 ? -3.892 -7.458 17.750 1.00 96.12 181 ARG A C 1
ATOM 1435 O O . ARG A 1 181 ? -3.329 -6.954 18.714 1.00 96.12 181 ARG A O 1
ATOM 1442 N N . ASP A 1 182 ? -3.432 -8.536 17.122 1.00 96.75 182 ASP A N 1
ATOM 1443 C CA . ASP A 1 182 ? -2.207 -9.252 17.478 1.00 96.75 182 ASP A CA 1
ATOM 1444 C C . ASP A 1 182 ? -0.993 -8.722 16.672 1.00 96.75 182 ASP A C 1
ATOM 1446 O O . ASP A 1 182 ? 0.072 -9.341 16.645 1.00 96.75 182 ASP A O 1
ATOM 1450 N N . LEU A 1 183 ? -1.139 -7.555 16.022 1.00 97.12 183 LEU A N 1
ATOM 1451 C CA . LEU A 1 183 ? -0.120 -6.854 15.230 1.00 97.12 183 LEU A CA 1
ATOM 1452 C C . LEU A 1 183 ? 0.368 -7.652 14.012 1.00 97.12 183 LEU A C 1
ATOM 1454 O O . LEU A 1 183 ? 1.490 -7.449 13.519 1.00 97.12 183 LEU A O 1
ATOM 1458 N N . ARG A 1 184 ? -0.457 -8.576 13.511 1.00 97.88 184 ARG A N 1
ATOM 1459 C CA . ARG A 1 184 ? -0.172 -9.330 12.292 1.00 97.88 184 ARG A CA 1
ATOM 1460 C C . ARG A 1 184 ? -0.693 -8.564 11.070 1.00 97.88 184 ARG A C 1
ATOM 1462 O O . ARG A 1 184 ? -1.868 -8.195 11.049 1.00 97.88 184 ARG A O 1
ATOM 1469 N N . PRO A 1 185 ? 0.140 -8.369 10.030 1.00 98.19 185 PRO A N 1
ATOM 1470 C CA . PRO A 1 185 ? -0.305 -7.764 8.783 1.00 98.19 185 PRO A CA 1
ATOM 1471 C C . PRO A 1 185 ? -1.069 -8.755 7.901 1.00 98.19 185 PRO A C 1
ATOM 1473 O O . PRO A 1 185 ? -0.677 -9.916 7.743 1.00 98.19 185 PRO A O 1
ATOM 1476 N N . TRP A 1 186 ? -2.143 -8.256 7.299 1.00 98.31 186 TRP A N 1
ATOM 1477 C CA . TRP A 1 186 ? -3.027 -8.954 6.373 1.00 98.31 186 TRP A CA 1
ATOM 1478 C C . TRP A 1 186 ? -3.101 -8.179 5.061 1.00 98.31 186 TRP A C 1
ATOM 1480 O O . TRP A 1 186 ? -3.470 -7.006 5.055 1.00 98.31 186 TRP A O 1
ATOM 1490 N N . LEU A 1 187 ? -2.755 -8.843 3.956 1.00 98.06 187 LEU A N 1
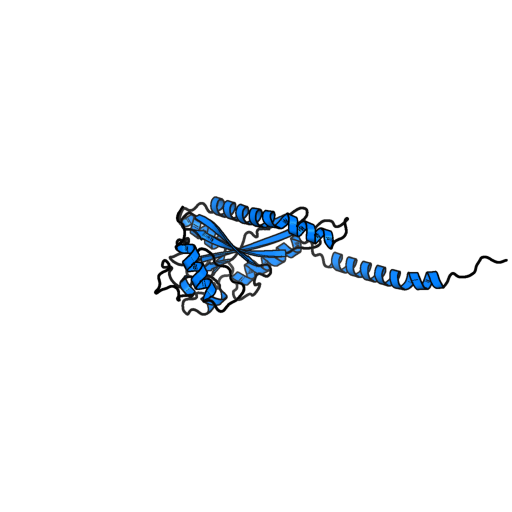ATOM 1491 C CA . LEU A 1 187 ? -2.917 -8.295 2.612 1.00 98.06 187 LEU A CA 1
ATOM 1492 C C . LEU A 1 187 ? -4.397 -8.327 2.242 1.00 98.06 187 LEU A C 1
ATOM 1494 O O . LEU A 1 187 ? -5.004 -9.398 2.290 1.00 98.06 187 LEU A O 1
ATOM 1498 N N . ILE A 1 188 ? -4.952 -7.180 1.869 1.00 96.31 188 ILE A N 1
ATOM 1499 C CA . ILE A 1 188 ? -6.355 -7.061 1.468 1.00 96.31 188 ILE A CA 1
ATOM 1500 C C . ILE A 1 188 ? -6.458 -7.065 -0.050 1.00 96.31 188 ILE A C 1
ATOM 1502 O O . ILE A 1 188 ? -7.143 -7.917 -0.613 1.00 96.31 188 ILE A O 1
ATOM 1506 N N . GLU A 1 189 ? -5.720 -6.170 -0.701 1.00 96.19 189 GLU A N 1
ATOM 1507 C CA . GLU A 1 189 ? -5.650 -6.074 -2.156 1.00 96.19 189 GLU A CA 1
ATOM 1508 C C . GLU A 1 189 ? -4.328 -5.450 -2.620 1.00 96.19 189 GLU A C 1
ATOM 1510 O O . GLU A 1 189 ? -3.598 -4.824 -1.845 1.00 96.19 189 GLU A O 1
ATOM 1515 N N . VAL A 1 190 ? -4.028 -5.636 -3.906 1.00 97.75 190 VAL A N 1
ATOM 1516 C CA . VAL A 1 190 ? -2.919 -4.980 -4.605 1.00 97.75 190 VAL A CA 1
ATOM 1517 C C . VAL A 1 190 ? -3.496 -4.239 -5.801 1.00 97.75 190 VAL A C 1
ATOM 1519 O O . VAL A 1 190 ? -4.064 -4.842 -6.710 1.00 97.75 190 VAL A O 1
ATOM 1522 N N . ASN A 1 191 ? -3.344 -2.922 -5.796 1.00 96.94 191 ASN A N 1
ATOM 1523 C CA . ASN A 1 191 ? -3.831 -2.034 -6.836 1.00 96.94 191 ASN A CA 1
ATOM 1524 C C . ASN A 1 191 ? -2.728 -1.781 -7.872 1.00 96.94 191 ASN A C 1
ATOM 1526 O O . ASN A 1 191 ? -1.696 -1.207 -7.531 1.00 96.94 191 ASN A O 1
ATOM 1530 N N . HIS A 1 192 ? -2.964 -2.158 -9.132 1.00 93.31 192 HIS A N 1
ATOM 1531 C CA . HIS A 1 192 ? -2.052 -1.879 -10.257 1.00 93.31 192 HIS A CA 1
ATOM 1532 C C . HIS A 1 192 ? -2.082 -0.403 -10.697 1.00 93.31 192 HIS A C 1
ATOM 1534 O O . HIS A 1 192 ? -1.137 0.106 -11.285 1.00 93.31 192 HIS A O 1
ATOM 1540 N N . SER A 1 193 ? -3.169 0.308 -10.384 1.00 92.44 193 SER A N 1
ATOM 1541 C CA . SER A 1 193 ? -3.333 1.736 -10.664 1.00 92.44 193 SER A CA 1
ATOM 1542 C C . SER A 1 193 ? -3.769 2.472 -9.392 1.00 92.44 193 SER A C 1
ATOM 1544 O O . SER A 1 193 ? -4.939 2.856 -9.271 1.00 92.44 193 SER A O 1
ATOM 1546 N N . PRO A 1 194 ? -2.875 2.641 -8.397 1.00 93.31 194 PRO A N 1
ATOM 1547 C CA . PRO A 1 194 ? -3.208 3.400 -7.199 1.00 93.31 194 PRO A CA 1
ATOM 1548 C C . PRO A 1 194 ? -3.579 4.848 -7.559 1.00 93.31 194 PRO A C 1
ATOM 1550 O O . PRO A 1 194 ? -3.019 5.448 -8.471 1.00 93.31 194 PRO A O 1
ATOM 1553 N N . SER A 1 195 ? -4.538 5.430 -6.834 1.00 90.00 195 SER A N 1
ATOM 1554 C CA . SER A 1 195 ? -4.961 6.813 -7.087 1.00 90.00 195 SER A CA 1
ATOM 1555 C C . SER A 1 195 ? -3.860 7.818 -6.739 1.00 90.00 195 SER A C 1
ATOM 1557 O O . SER A 1 195 ? -3.453 7.931 -5.578 1.00 90.00 195 SER A O 1
ATOM 1559 N N . PHE A 1 196 ? -3.471 8.624 -7.726 1.00 92.31 196 PHE A N 1
ATOM 1560 C CA . PHE A 1 196 ? -2.560 9.759 -7.565 1.00 92.31 196 PHE A CA 1
ATOM 1561 C C . PHE A 1 196 ? -3.280 11.110 -7.418 1.00 92.31 196 PHE A C 1
ATOM 1563 O O . PHE A 1 196 ? -2.644 12.152 -7.518 1.00 92.31 196 PHE A O 1
ATOM 1570 N N . ASN A 1 197 ? -4.589 11.113 -7.138 1.00 90.75 197 ASN A N 1
ATOM 1571 C CA . ASN A 1 197 ? -5.329 12.354 -6.881 1.00 90.75 197 ASN A CA 1
ATOM 1572 C C . ASN A 1 197 ? -4.772 13.087 -5.656 1.00 90.75 197 ASN A C 1
ATOM 1574 O O . ASN A 1 197 ? -4.393 12.452 -4.671 1.00 90.75 197 ASN A O 1
ATOM 1578 N N . ILE A 1 198 ? -4.748 14.412 -5.711 1.00 90.25 198 ILE A N 1
ATOM 1579 C CA . ILE A 1 198 ? -4.162 15.260 -4.675 1.00 90.25 198 ILE A CA 1
ATOM 1580 C C . ILE A 1 198 ? -5.291 16.080 -4.063 1.00 90.25 198 ILE A C 1
ATOM 1582 O O . ILE A 1 198 ? -5.595 17.176 -4.525 1.00 90.25 198 ILE A O 1
ATOM 1586 N N . ASP A 1 199 ? -5.944 15.500 -3.056 1.00 85.75 199 ASP A N 1
ATOM 1587 C CA . ASP A 1 199 ? -7.088 16.120 -2.380 1.00 85.75 199 ASP A CA 1
ATOM 1588 C C . ASP A 1 199 ? -6.658 16.867 -1.098 1.00 85.75 199 ASP A C 1
ATOM 1590 O O . ASP A 1 199 ? -7.445 17.619 -0.526 1.00 85.75 199 ASP A O 1
ATOM 1594 N N . SER A 1 200 ? -5.413 16.681 -0.635 1.00 86.19 200 SER A N 1
ATOM 1595 C CA . SER A 1 200 ? -4.829 17.410 0.497 1.00 86.19 200 SER A CA 1
ATOM 1596 C C . SER A 1 200 ? -3.325 17.691 0.322 1.00 86.19 200 SER A C 1
ATOM 1598 O O . SER A 1 200 ? -2.662 17.021 -0.477 1.00 86.19 200 SER A O 1
ATOM 1600 N N . PRO A 1 201 ? -2.746 18.637 1.093 1.00 87.88 201 PRO A N 1
ATOM 1601 C CA . PRO A 1 201 ? -1.300 18.890 1.100 1.00 87.88 201 PRO A CA 1
ATOM 1602 C C . PRO A 1 201 ? -0.464 17.650 1.449 1.00 87.88 201 PRO A C 1
ATOM 1604 O O . PRO A 1 201 ? 0.605 17.443 0.881 1.00 87.88 201 PRO A O 1
ATOM 1607 N N . LEU A 1 202 ? -0.982 16.787 2.328 1.00 88.69 202 LEU A N 1
ATOM 1608 C CA . LEU A 1 202 ? -0.363 15.507 2.674 1.00 88.69 202 LEU A CA 1
ATOM 1609 C C .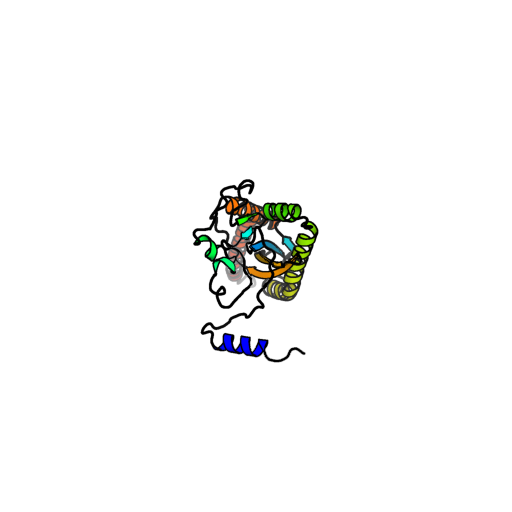 LEU A 1 202 ? -0.289 14.559 1.465 1.00 88.69 202 LEU A C 1
ATOM 1611 O O . LEU A 1 202 ? 0.735 13.910 1.255 1.00 88.69 202 LEU A O 1
ATOM 1615 N N . ASP A 1 203 ? -1.351 14.484 0.648 1.00 91.38 203 ASP A N 1
ATOM 1616 C CA . ASP A 1 203 ? -1.321 13.671 -0.574 1.00 91.38 203 ASP A CA 1
ATOM 1617 C C . ASP A 1 203 ? -0.250 14.182 -1.545 1.00 91.38 203 ASP A C 1
ATOM 1619 O O . ASP A 1 203 ? 0.446 13.364 -2.144 1.00 91.38 203 ASP A O 1
ATOM 1623 N N . LEU A 1 204 ? -0.118 15.509 -1.689 1.00 93.31 204 LEU A N 1
ATOM 1624 C CA . LEU A 1 204 ? 0.886 16.131 -2.556 1.00 93.31 204 LEU A CA 1
ATOM 1625 C C . LEU A 1 204 ? 2.292 15.738 -2.108 1.00 93.31 204 LEU A C 1
ATOM 1627 O O . LEU A 1 204 ? 3.026 15.161 -2.901 1.00 93.31 204 LEU A O 1
ATOM 1631 N N . ALA A 1 205 ? 2.623 15.977 -0.836 1.00 92.38 205 ALA A N 1
ATOM 1632 C CA . ALA A 1 205 ? 3.956 15.730 -0.294 1.00 92.38 205 ALA A CA 1
ATOM 1633 C C . ALA A 1 205 ? 4.410 14.274 -0.500 1.00 92.38 205 ALA A C 1
ATOM 1635 O O . ALA A 1 205 ? 5.517 14.017 -0.969 1.00 92.38 205 ALA A O 1
ATOM 1636 N N . ILE A 1 206 ? 3.530 13.307 -0.219 1.00 94.31 206 ILE A N 1
ATOM 1637 C CA . ILE A 1 206 ? 3.855 11.882 -0.368 1.00 94.31 206 ILE A CA 1
ATOM 1638 C C . ILE A 1 206 ? 3.947 11.482 -1.842 1.00 94.31 206 ILE A C 1
ATOM 1640 O O . ILE A 1 206 ? 4.875 10.775 -2.238 1.00 94.31 206 ILE A O 1
ATOM 1644 N N . LYS A 1 207 ? 2.969 11.882 -2.663 1.00 95.81 207 LYS A N 1
ATOM 1645 C CA . LYS A 1 207 ? 2.868 11.405 -4.051 1.00 95.81 207 LYS A CA 1
ATOM 1646 C C . LYS A 1 207 ? 3.884 12.074 -4.962 1.00 95.81 207 LYS A C 1
ATOM 1648 O O . LYS A 1 207 ? 4.406 11.407 -5.849 1.00 95.81 207 LYS A O 1
ATOM 1653 N N . GLU A 1 208 ? 4.184 13.350 -4.746 1.00 96.19 208 GLU A N 1
ATOM 1654 C CA . GLU A 1 208 ? 5.227 14.060 -5.485 1.00 96.19 208 GLU A CA 1
ATOM 1655 C C . GLU A 1 208 ? 6.592 13.409 -5.251 1.00 96.19 208 GLU A C 1
ATOM 1657 O O . GLU A 1 208 ? 7.278 13.073 -6.220 1.00 96.19 208 GLU A O 1
ATOM 1662 N N . GLN A 1 209 ? 6.944 13.133 -3.990 1.00 96.19 209 GLN A N 1
ATOM 1663 C CA . GLN A 1 209 ? 8.200 12.459 -3.662 1.00 96.19 209 GLN A CA 1
ATOM 1664 C C . GLN A 1 209 ? 8.252 11.043 -4.249 1.00 96.19 209 GLN A C 1
ATOM 1666 O O . GLN A 1 209 ? 9.231 10.682 -4.896 1.00 96.19 209 GLN A O 1
ATOM 1671 N N . LEU A 1 210 ? 7.174 10.264 -4.113 1.00 97.50 210 LEU A N 1
ATOM 1672 C CA . LEU A 1 210 ? 7.076 8.917 -4.684 1.00 97.50 210 LEU A CA 1
ATOM 1673 C C . LEU A 1 210 ? 7.319 8.905 -6.200 1.00 97.50 210 LEU A C 1
ATOM 1675 O O . LEU A 1 210 ? 8.043 8.045 -6.709 1.00 97.50 210 LEU A O 1
ATOM 1679 N N . ILE A 1 211 ? 6.694 9.827 -6.937 1.00 96.31 211 ILE A N 1
ATOM 1680 C CA . ILE A 1 211 ? 6.850 9.916 -8.393 1.00 96.31 211 ILE A CA 1
ATOM 1681 C C . ILE A 1 211 ? 8.260 10.382 -8.757 1.00 96.31 211 ILE A C 1
ATOM 1683 O O . ILE A 1 211 ? 8.862 9.806 -9.664 1.00 96.31 211 ILE A O 1
ATOM 1687 N N . THR A 1 212 ? 8.796 11.369 -8.039 1.00 95.12 212 THR A N 1
ATOM 1688 C CA . THR A 1 212 ? 10.158 11.877 -8.247 1.00 95.12 212 THR A CA 1
ATOM 1689 C C . THR A 1 212 ? 11.185 10.759 -8.072 1.00 95.12 212 THR A C 1
ATOM 1691 O O . THR A 1 212 ? 11.913 10.447 -9.016 1.00 95.12 212 THR A O 1
ATOM 1694 N N . ASP A 1 213 ? 11.150 10.057 -6.939 1.00 95.88 213 ASP A N 1
ATOM 1695 C CA . ASP A 1 213 ? 12.054 8.940 -6.650 1.00 95.88 213 ASP A CA 1
ATOM 1696 C C . ASP A 1 213 ? 11.885 7.798 -7.658 1.00 95.88 213 ASP A C 1
ATOM 1698 O O . ASP A 1 213 ? 12.859 7.166 -8.072 1.00 95.88 213 ASP A O 1
ATOM 1702 N N . THR A 1 214 ? 10.653 7.539 -8.112 1.00 95.81 214 THR A N 1
ATOM 1703 C CA . THR A 1 214 ? 10.406 6.518 -9.136 1.00 95.81 214 THR A CA 1
ATOM 1704 C C . THR A 1 214 ? 11.059 6.884 -10.467 1.00 95.81 214 THR A C 1
ATOM 1706 O O . THR A 1 214 ? 11.686 6.026 -11.084 1.00 95.81 214 THR A O 1
ATOM 1709 N N . ILE A 1 215 ? 10.940 8.136 -10.918 1.00 93.38 215 ILE A N 1
ATOM 1710 C CA . ILE A 1 215 ? 11.552 8.615 -12.169 1.00 93.38 215 ILE A CA 1
ATOM 1711 C C . ILE A 1 215 ? 13.080 8.495 -12.099 1.00 93.38 215 ILE A C 1
ATOM 1713 O O . ILE A 1 215 ? 13.709 8.054 -13.069 1.00 93.38 215 ILE A O 1
ATOM 1717 N N . GLU A 1 216 ? 13.668 8.834 -10.950 1.00 91.94 216 GLU A N 1
ATOM 1718 C CA . GLU A 1 216 ? 15.106 8.710 -10.707 1.00 91.94 216 GLU A CA 1
ATOM 1719 C C . GLU A 1 216 ? 15.568 7.245 -10.706 1.00 91.94 216 GLU A C 1
ATOM 1721 O O . GLU A 1 216 ? 16.505 6.888 -11.430 1.00 91.94 216 GLU A O 1
ATOM 1726 N N . LEU A 1 217 ? 14.881 6.368 -9.965 1.00 93.19 217 LEU A N 1
ATOM 1727 C CA . LEU A 1 217 ? 15.197 4.936 -9.890 1.00 93.19 217 LEU A CA 1
ATOM 1728 C C . LEU A 1 217 ? 15.001 4.220 -11.230 1.00 93.19 217 LEU A C 1
ATOM 1730 O O . LEU A 1 217 ? 15.822 3.377 -11.603 1.00 93.19 217 LEU A O 1
ATOM 1734 N N . ALA A 1 218 ? 13.954 4.580 -11.975 1.00 91.69 218 ALA A N 1
ATOM 1735 C CA . ALA A 1 218 ? 13.693 4.082 -13.323 1.00 91.69 218 ALA A CA 1
ATOM 1736 C C . ALA A 1 218 ? 14.634 4.682 -14.381 1.00 91.69 218 ALA A C 1
ATOM 1738 O O . ALA A 1 218 ? 14.603 4.260 -15.537 1.00 91.69 218 ALA A O 1
ATOM 1739 N N . ARG A 1 219 ? 15.500 5.633 -13.996 1.00 87.00 219 ARG A N 1
ATOM 1740 C CA . ARG A 1 219 ? 16.489 6.291 -14.865 1.00 87.00 219 ARG A CA 1
ATOM 1741 C C . ARG A 1 219 ? 15.861 6.876 -16.128 1.00 87.00 219 ARG A C 1
ATOM 1743 O O . ARG A 1 219 ? 16.432 6.799 -17.221 1.00 87.00 219 ARG A O 1
ATOM 1750 N N . ILE A 1 220 ? 14.682 7.473 -15.980 1.00 80.31 220 ILE A N 1
ATOM 1751 C CA . ILE A 1 220 ? 13.954 8.099 -17.083 1.00 80.31 220 ILE A CA 1
ATOM 1752 C C . ILE A 1 220 ? 14.626 9.442 -17.396 1.00 80.31 220 ILE A C 1
ATOM 1754 O O . ILE A 1 220 ? 14.215 10.498 -16.928 1.00 80.31 220 ILE A O 1
ATOM 1758 N N . ASP A 1 221 ? 15.696 9.401 -18.191 1.00 77.56 221 ASP A N 1
ATOM 1759 C CA . ASP A 1 221 ? 16.411 10.597 -18.647 1.00 77.56 221 ASP A CA 1
ATOM 1760 C C . ASP A 1 221 ? 15.818 11.097 -19.981 1.00 77.56 221 ASP A C 1
ATOM 1762 O O . ASP A 1 221 ? 15.865 10.379 -20.993 1.00 77.56 221 ASP A O 1
ATOM 1766 N N . PRO A 1 222 ? 15.321 12.348 -20.052 1.00 79.19 222 PRO A N 1
ATOM 1767 C CA . PRO A 1 222 ? 14.864 12.963 -21.297 1.00 79.19 222 PRO A CA 1
ATOM 1768 C C . PRO A 1 222 ? 15.874 12.866 -22.450 1.00 79.19 222 PRO A C 1
ATOM 1770 O O . PRO A 1 222 ? 15.480 12.709 -23.610 1.00 79.19 222 PRO A O 1
ATOM 1773 N N . LYS A 1 223 ? 17.182 12.920 -22.162 1.00 80.06 223 LYS A N 1
ATOM 1774 C CA . LYS A 1 223 ? 18.247 12.778 -23.167 1.00 80.06 223 LYS A CA 1
ATOM 1775 C C . LYS A 1 223 ? 18.327 11.353 -23.706 1.00 80.06 223 LYS A C 1
ATOM 1777 O O . LYS A 1 223 ? 18.497 11.183 -24.917 1.00 80.06 223 LYS A O 1
ATOM 1782 N N . LEU A 1 224 ? 18.173 10.341 -22.847 1.00 75.94 224 LEU A N 1
ATOM 1783 C CA . LEU A 1 224 ? 18.102 8.938 -23.268 1.00 75.94 224 LEU A CA 1
ATOM 1784 C C . LEU A 1 224 ? 16.873 8.705 -24.151 1.00 75.94 224 LEU A C 1
ATOM 1786 O O . LEU A 1 224 ? 17.010 8.141 -25.237 1.00 75.94 224 LEU A O 1
ATOM 1790 N N . ILE A 1 225 ? 15.711 9.237 -23.762 1.00 78.94 225 ILE A N 1
ATOM 1791 C CA . ILE A 1 225 ? 14.478 9.154 -24.561 1.00 78.94 225 ILE A CA 1
ATOM 1792 C C . ILE A 1 225 ? 14.664 9.827 -25.926 1.00 78.94 225 ILE A C 1
ATOM 1794 O O . ILE A 1 225 ? 14.321 9.252 -26.961 1.00 78.94 225 ILE A O 1
ATOM 1798 N N . ALA A 1 226 ? 15.228 11.037 -25.964 1.00 82.25 226 ALA A N 1
ATOM 1799 C CA . ALA A 1 226 ? 15.472 11.757 -27.213 1.00 82.25 226 ALA A CA 1
ATOM 1800 C C . ALA A 1 226 ? 16.443 10.997 -28.132 1.00 82.25 226 ALA A C 1
ATOM 1802 O O . ALA A 1 226 ? 16.215 10.901 -29.344 1.00 82.25 226 ALA A O 1
ATOM 1803 N N . ARG A 1 227 ? 17.506 10.415 -27.561 1.00 79.88 227 ARG A N 1
ATOM 1804 C CA . ARG A 1 227 ? 18.472 9.586 -28.290 1.00 79.88 227 ARG A CA 1
ATOM 1805 C C . ARG A 1 227 ? 17.816 8.322 -28.847 1.00 79.88 227 ARG A C 1
ATOM 1807 O O . ARG A 1 227 ? 18.026 8.026 -30.024 1.00 79.88 227 ARG A O 1
ATOM 1814 N N . ALA A 1 228 ? 16.997 7.633 -28.053 1.00 79.62 228 ALA A N 1
ATOM 1815 C CA . ALA A 1 228 ? 16.249 6.449 -28.472 1.00 79.62 228 ALA A CA 1
ATOM 1816 C C . ALA A 1 228 ? 15.277 6.773 -29.620 1.00 79.62 228 ALA A C 1
ATOM 1818 O O . ALA A 1 228 ? 15.364 6.160 -30.683 1.00 79.62 228 ALA A O 1
ATOM 1819 N N . LYS A 1 229 ? 14.460 7.829 -29.485 1.00 83.31 229 LYS A N 1
ATOM 1820 C CA . LYS A 1 229 ? 13.545 8.296 -30.546 1.00 83.31 229 LYS A CA 1
ATOM 1821 C C . LYS A 1 229 ? 14.277 8.647 -31.845 1.00 83.31 229 LYS A C 1
ATOM 1823 O O . LYS A 1 229 ? 13.787 8.366 -32.939 1.00 83.31 229 LYS A O 1
ATOM 1828 N N . LYS A 1 230 ? 15.459 9.273 -31.760 1.00 85.12 230 LYS A N 1
ATOM 1829 C CA . LYS A 1 230 ? 16.279 9.595 -32.942 1.00 85.12 230 LYS A CA 1
ATOM 1830 C C . LYS A 1 230 ? 16.837 8.333 -33.607 1.00 85.12 230 LYS A C 1
ATOM 1832 O O . LYS A 1 230 ? 16.843 8.258 -34.836 1.00 85.12 230 LYS A O 1
ATOM 1837 N N . ALA A 1 231 ? 17.297 7.362 -32.818 1.00 80.56 231 ALA A N 1
ATOM 1838 C CA . ALA A 1 231 ? 17.783 6.079 -33.320 1.00 80.56 231 ALA A CA 1
ATOM 1839 C C . ALA A 1 231 ? 16.664 5.291 -34.019 1.00 80.56 231 ALA A C 1
ATOM 1841 O O . ALA A 1 231 ? 16.863 4.812 -35.133 1.00 80.56 231 ALA A O 1
ATOM 1842 N N . GLU A 1 232 ? 15.473 5.252 -33.424 1.00 83.75 232 GLU A N 1
ATOM 1843 C CA . GLU A 1 232 ? 14.296 4.588 -33.983 1.00 83.75 232 GLU A CA 1
ATOM 1844 C C . GLU A 1 232 ? 13.848 5.228 -35.306 1.00 83.75 232 GLU A C 1
ATOM 1846 O O . GLU A 1 232 ? 13.686 4.525 -36.305 1.00 83.75 232 GLU A O 1
ATOM 1851 N N . LYS A 1 233 ? 13.774 6.569 -35.376 1.00 84.56 233 LYS A N 1
ATOM 1852 C CA . LYS A 1 233 ? 13.515 7.291 -36.637 1.00 84.56 233 LYS A CA 1
ATOM 1853 C C . LYS A 1 233 ? 14.541 6.953 -37.722 1.00 84.56 233 LYS A C 1
ATOM 1855 O O . LYS A 1 233 ? 14.170 6.769 -38.880 1.00 84.56 233 LYS A O 1
ATOM 1860 N N . ARG A 1 234 ? 15.828 6.864 -37.365 1.00 82.44 234 ARG A N 1
ATOM 1861 C CA . ARG A 1 234 ? 16.904 6.528 -38.312 1.00 82.44 234 ARG A CA 1
ATOM 1862 C C . ARG A 1 234 ? 16.793 5.081 -38.801 1.00 82.44 234 ARG A C 1
ATOM 1864 O O . ARG A 1 234 ? 16.967 4.839 -39.991 1.00 82.44 234 ARG A O 1
ATOM 1871 N N . ALA A 1 235 ? 16.463 4.147 -37.911 1.00 81.31 235 ALA A N 1
ATOM 1872 C CA . ALA A 1 235 ? 16.240 2.746 -38.254 1.00 81.31 235 ALA A CA 1
ATOM 1873 C C . ALA A 1 235 ? 15.008 2.566 -39.156 1.00 81.31 235 ALA A C 1
ATOM 1875 O O . ALA A 1 235 ? 15.088 1.859 -40.157 1.00 81.31 235 ALA A O 1
ATOM 1876 N N . ALA A 1 236 ? 13.895 3.244 -38.860 1.00 80.44 236 ALA A N 1
ATOM 1877 C CA . ALA A 1 236 ? 12.693 3.221 -39.692 1.00 80.44 236 ALA A CA 1
ATOM 1878 C C . ALA A 1 236 ? 12.958 3.786 -41.099 1.00 80.44 236 ALA A C 1
ATOM 1880 O O . ALA A 1 236 ? 12.589 3.162 -42.093 1.00 80.44 236 ALA A O 1
ATOM 1881 N N . ALA A 1 237 ? 13.670 4.916 -41.194 1.00 76.44 237 ALA A N 1
ATOM 1882 C CA . ALA A 1 237 ? 14.084 5.485 -42.477 1.00 76.44 237 ALA A CA 1
ATOM 1883 C C . ALA A 1 237 ? 15.013 4.538 -43.262 1.00 76.44 237 ALA A C 1
ATOM 1885 O O . ALA A 1 237 ? 14.847 4.384 -44.469 1.00 76.44 237 ALA A O 1
ATOM 1886 N N . GLY A 1 238 ? 15.944 3.858 -42.581 1.00 73.19 238 GLY A N 1
ATOM 1887 C CA . GLY A 1 238 ? 16.808 2.839 -43.186 1.00 73.19 238 GLY A CA 1
ATOM 1888 C C . GLY A 1 238 ? 16.021 1.668 -43.782 1.00 73.19 238 GLY A C 1
ATOM 1889 O O . GLY A 1 238 ? 16.227 1.332 -44.944 1.00 73.19 238 GLY A O 1
ATOM 1890 N N . ARG A 1 239 ? 15.045 1.121 -43.040 1.00 74.88 239 ARG A N 1
ATOM 1891 C CA . ARG A 1 239 ? 14.172 0.024 -43.510 1.00 74.88 239 ARG A CA 1
ATOM 1892 C C . ARG A 1 239 ? 13.290 0.418 -44.700 1.00 74.88 239 ARG A C 1
ATOM 1894 O O . ARG A 1 239 ? 12.964 -0.432 -45.520 1.00 74.88 239 ARG A O 1
ATOM 1901 N N . LEU A 1 240 ? 12.900 1.690 -44.806 1.00 69.88 240 LEU A N 1
ATOM 1902 C CA . LEU A 1 240 ? 12.161 2.234 -45.955 1.00 69.88 240 LEU A CA 1
ATOM 1903 C C . LEU A 1 240 ? 13.050 2.406 -47.199 1.00 69.88 240 LEU A C 1
ATOM 1905 O O . LEU A 1 240 ? 12.576 2.246 -48.323 1.00 69.88 240 LEU A O 1
ATOM 1909 N N . LEU A 1 241 ? 14.332 2.727 -47.006 1.00 62.56 241 LEU A N 1
ATOM 1910 C CA . LEU A 1 241 ? 15.282 3.006 -48.088 1.00 62.56 241 LEU A CA 1
ATOM 1911 C C . LEU A 1 241 ? 15.998 1.749 -48.614 1.00 62.56 241 LEU A C 1
ATOM 1913 O O . LEU A 1 241 ? 16.293 1.684 -49.808 1.00 62.56 241 LEU A O 1
ATOM 1917 N N . GLU A 1 242 ? 16.233 0.734 -47.779 1.00 62.94 242 GLU A N 1
ATOM 1918 C CA . GLU A 1 242 ? 16.882 -0.531 -48.171 1.00 62.94 242 GLU A CA 1
ATOM 1919 C C . GLU A 1 242 ? 16.200 -1.254 -49.355 1.00 62.94 242 GLU A C 1
ATOM 1921 O O . GLU A 1 242 ? 16.901 -1.664 -50.289 1.00 62.94 242 GLU A O 1
ATOM 1926 N N . PRO A 1 243 ? 14.858 -1.387 -49.407 1.00 60.59 243 PRO A N 1
ATOM 1927 C CA . PRO A 1 243 ? 14.169 -2.010 -50.539 1.00 60.59 243 PRO A CA 1
ATOM 1928 C C . PRO A 1 243 ? 14.291 -1.201 -51.839 1.00 60.59 243 PRO A C 1
ATOM 1930 O O . PRO A 1 243 ? 14.309 -1.773 -52.930 1.00 60.59 243 PRO A O 1
ATOM 1933 N N . LEU A 1 244 ? 14.391 0.130 -51.737 1.00 58.59 244 LEU A N 1
ATOM 1934 C CA . LEU A 1 244 ? 14.532 1.033 -52.884 1.00 58.59 244 LEU A CA 1
ATOM 1935 C C . LEU A 1 244 ? 15.953 1.009 -53.458 1.00 58.59 244 LEU A C 1
ATOM 1937 O O . LEU A 1 244 ? 16.127 1.120 -54.671 1.00 58.59 244 LEU A O 1
ATOM 1941 N N . GLN A 1 245 ? 16.963 0.821 -52.607 1.00 58.44 245 GLN A N 1
ATOM 1942 C CA . GLN A 1 245 ? 18.356 0.678 -53.031 1.00 58.44 245 GLN A CA 1
ATOM 1943 C C . GLN A 1 245 ? 18.625 -0.695 -53.660 1.00 58.44 245 GLN A C 1
ATOM 1945 O O . GLN A 1 245 ? 19.262 -0.755 -54.709 1.00 58.44 245 GLN A O 1
ATOM 1950 N N . LYS A 1 246 ? 18.054 -1.782 -53.117 1.00 57.84 246 LYS A N 1
ATOM 1951 C CA . LYS A 1 246 ? 18.138 -3.120 -53.737 1.00 57.84 246 LYS A CA 1
ATOM 1952 C C . LYS A 1 246 ? 17.443 -3.193 -55.104 1.00 57.84 246 LYS A C 1
ATOM 1954 O O . LYS A 1 246 ? 17.936 -3.875 -55.992 1.00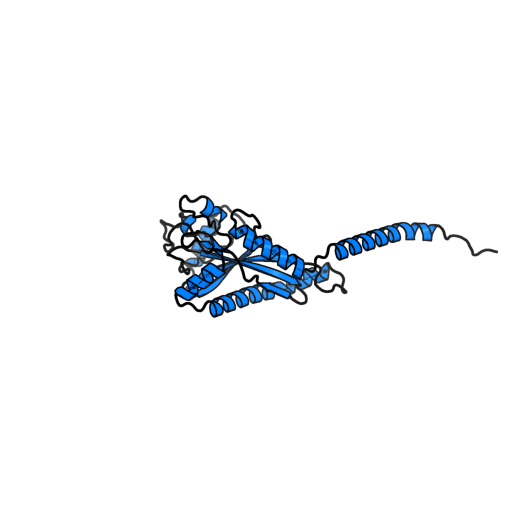 57.84 246 LYS A O 1
ATOM 1959 N N . LYS A 1 247 ? 16.352 -2.444 -55.323 1.00 56.44 247 LYS A N 1
ATOM 1960 C CA . LYS A 1 247 ? 15.691 -2.341 -56.642 1.00 56.44 247 LYS A CA 1
ATOM 1961 C C . LYS A 1 247 ? 16.472 -1.534 -57.687 1.00 56.44 247 LYS A C 1
ATOM 1963 O O . LYS A 1 247 ? 16.191 -1.684 -58.871 1.00 56.44 247 LYS A O 1
ATOM 1968 N N . LYS A 1 248 ? 17.432 -0.693 -57.284 1.00 54.31 248 LYS A N 1
ATOM 1969 C CA . LYS A 1 248 ? 18.296 0.069 -58.207 1.00 54.31 248 LYS A CA 1
ATOM 1970 C C . LYS A 1 248 ? 19.526 -0.706 -58.691 1.00 54.31 248 LYS A C 1
ATOM 1972 O O . LYS A 1 248 ? 20.247 -0.183 -59.531 1.00 54.31 248 LYS A O 1
ATOM 1977 N N . ALA A 1 249 ? 19.741 -1.930 -58.208 1.00 53.69 249 ALA A N 1
ATOM 1978 C CA . ALA A 1 249 ? 20.806 -2.811 -58.674 1.00 53.69 249 ALA A CA 1
ATOM 1979 C C . ALA A 1 249 ? 20.278 -3.984 -59.531 1.00 53.69 249 ALA A C 1
ATOM 1981 O O . ALA A 1 249 ? 20.314 -5.128 -59.083 1.00 53.69 249 ALA A O 1
ATOM 1982 N N . PRO A 1 250 ? 19.801 -3.747 -60.767 1.00 49.81 250 PRO A N 1
ATOM 1983 C CA . PRO A 1 250 ? 19.859 -4.766 -61.805 1.00 49.81 250 PRO A CA 1
ATOM 1984 C C . PRO A 1 250 ? 20.784 -4.312 -62.948 1.00 49.81 250 PRO A C 1
ATOM 1986 O O . PRO A 1 250 ? 20.549 -3.277 -63.564 1.00 49.81 250 PRO A O 1
ATOM 1989 N N . GLY A 1 251 ? 21.805 -5.122 -63.249 1.00 56.03 251 GLY A N 1
ATOM 1990 C CA . GLY A 1 251 ? 22.539 -5.078 -64.521 1.00 56.03 251 GLY A CA 1
ATOM 1991 C C . GLY A 1 251 ? 23.923 -4.425 -64.483 1.00 56.03 251 GLY A C 1
ATOM 1992 O O . GLY A 1 251 ? 24.103 -3.329 -65.001 1.00 56.03 251 GLY A O 1
ATOM 1993 N N . ALA A 1 252 ? 24.917 -5.129 -63.940 1.00 48.06 252 ALA A N 1
ATOM 1994 C CA . ALA A 1 252 ? 26.327 -4.903 -64.269 1.00 48.06 252 ALA A CA 1
ATOM 1995 C C . ALA A 1 252 ? 27.078 -6.246 -64.344 1.00 48.06 252 ALA A C 1
ATOM 1997 O O . ALA A 1 252 ? 28.127 -6.414 -63.741 1.00 48.06 252 ALA A O 1
ATOM 1998 N N . GLU A 1 253 ? 26.512 -7.216 -65.062 1.00 50.44 253 GLU A N 1
ATOM 1999 C CA . GLU A 1 253 ? 27.251 -8.358 -65.609 1.00 50.44 253 GLU A CA 1
ATOM 2000 C C . GLU A 1 253 ? 26.740 -8.581 -67.035 1.00 50.44 253 GLU A C 1
ATOM 2002 O O . GLU A 1 253 ? 25.572 -8.909 -67.243 1.00 50.44 253 GLU A O 1
ATOM 2007 N N . GLY A 1 254 ? 27.595 -8.304 -68.019 1.00 48.44 254 GLY A N 1
ATOM 2008 C CA . GLY A 1 254 ? 27.278 -8.408 -69.441 1.00 48.44 254 GLY A CA 1
ATOM 2009 C C . GLY A 1 254 ? 28.081 -7.410 -70.269 1.00 48.44 254 GLY A C 1
ATOM 2010 O O . GLY A 1 254 ? 27.573 -6.339 -70.597 1.00 48.44 254 GLY A O 1
ATOM 2011 N N . GLY A 1 255 ? 29.328 -7.767 -70.580 1.00 36.34 255 GLY A N 1
ATOM 2012 C CA . GLY A 1 255 ? 30.244 -7.020 -71.444 1.00 36.34 255 GLY A CA 1
ATOM 2013 C C . GLY A 1 255 ? 31.624 -7.647 -71.442 1.00 36.34 255 GLY A C 1
ATOM 2014 O O . GLY A 1 255 ? 32.366 -7.356 -70.482 1.00 36.34 255 GLY A O 1
#

InterPro domains:
  IPR004344 Tubulin-tyrosine ligase/Tubulin polyglutamylase [PF03133] (13-221)
  IPR004344 Tubulin-tyrosine ligase/Tubulin polyglutamylase [PS51221] (1-230)

Organism: NCBI:txid1034604

Radius of gyration: 25.73 Å; chains: 1; bounding box: 59×51×95 Å

Foldseek 3Di:
DPDDDPVVVVVVVVVVDPDPDDDDDDAQQFFDAQVQWFWKWWWKKKQQFLVVTDIDTDPKTKIATALDGEDGDDPVCPPVCSRRPSDCVVRVPDPSAADDADLVQPPDSSHRMGMVVVVLVSCVVVVHDSVVLVVLVVVVVVVVSVVCSVVVVVVCPVPDDPPDPRRPDMFIKTWIWTAGPVSHIDTDDIHRDDDLDDPHSNSCSRSVVVVVVSCVVSVVDPVVVVVVVVVVVVVVVVVVCVVVVVVVDDDDDDD

Sequence (255 aa):
MVAGGREEAVAKVLREMDTPNVVAQHYLARPLLVHGYKFDMRIYVLVLSCDPLRVFIFHEGLARICTEKYSKPKPDNLAVAYMHLTNYAVNKHNEHFVANQSAEGSEGGDASKWTLAQLAAHMTEQGHDWEAIWGRIQQLVIKSLCSVQPVLRNNYRSVLPPDNDGFSCFEILGYDIMLDRDLRPWLIEVNHSPSFNIDSPLDLAIKEQLITDTIELARIDPKLIARAKKAEKRAAAGRLLEPLQKKKAPGAEGG

Secondary structure (DSSP, 8-state):
---SHHHHHHHHHHHH---SS-------SSB-EETTEEEEEEEEEEEEEETTEEEEEEEEEEEEEEEEE-----TTTTT-HHHH---HHHHTTSTT------SSSSS-TT-SEEEHHHHHHHHHHTT--HHHHHHHHHHHHHHHHHHHHHHHHHHHHHHS-TT--S-S--EEEEEEEEEBTTS-EEEEEEESS------SHHHHHHHHHHHHHHHHHTT--HHHHHHHHHHHHHHHHHHHHHHHHHHT-------